Protein AF-A0A814QY89-F1 (afdb_monomer_lite)

Secondary structure (DSSP, 8-state):
-----SSEEEEEEES-TT--TT-TT--------SPPPB-TTS-B-----EEEEEESS-TTTTTTPEEEEEEEEE-TTS-EEEEEEEEE----SS---SSHHHHHHHHHHHHHHHHHHHHHHHHHHHHHHHHHHTT--GGGS----TTS---------HHHHHHHHHHHHHHHHHHHHHT-STTHHHHHHHHHHHH---

Radius of gyration: 21.2 Å; chains: 1; bounding box: 45×42×60 Å

pLDDT: mean 76.14, std 12.0, range [52.06, 94.88]

Sequence (198 aa):
MKLESDLFDVEQVYGSPEWNQEKHDELITINTLFPSRTNDNDCTRGGIVLLKLKPRKSLLDLLNTKMCFSITYEDRLGRTYENKQSIDIHMNNKIHYANSGIQKAIVLVNYVTLLKTWINHEREQKYNKRKFLFNLNEQNIEKLSDWERQSTPLIISNQFREQFKIFRNYFQLGITELNDKDLEQEMKILNKLIDYEN

Structure (mmCIF, N/CA/C/O backbone):
data_AF-A0A814QY89-F1
#
_entry.id   AF-A0A814QY89-F1
#
loop_
_atom_site.group_PDB
_atom_site.id
_atom_site.type_symbol
_atom_site.label_atom_id
_atom_site.label_alt_id
_atom_site.label_comp_id
_atom_site.label_asym_id
_atom_site.label_entity_id
_atom_site.label_seq_id
_atom_site.pdbx_PDB_ins_code
_atom_site.Cartn_x
_atom_site.Cartn_y
_atom_site.Cartn_z
_atom_site.occupancy
_atom_site.B_iso_or_equiv
_atom_site.auth_seq_id
_atom_site.auth_comp_id
_atom_site.auth_asym_id
_atom_site.auth_atom_id
_atom_site.pdbx_PDB_model_num
ATOM 1 N N . MET A 1 1 ? 13.197 -12.306 -10.611 1.00 64.25 1 MET A N 1
ATOM 2 C CA . MET A 1 1 ? 13.498 -10.885 -10.904 1.00 64.25 1 MET A CA 1
ATOM 3 C C . MET A 1 1 ? 14.495 -10.352 -9.897 1.00 64.25 1 MET A C 1
ATOM 5 O O . MET A 1 1 ? 14.327 -10.587 -8.707 1.00 64.25 1 MET A O 1
ATOM 9 N N . LYS A 1 2 ? 15.521 -9.653 -10.387 1.00 64.75 2 LYS A N 1
ATOM 10 C CA . LYS A 1 2 ? 16.604 -9.032 -9.612 1.00 64.75 2 LYS A CA 1
ATOM 11 C C . LYS A 1 2 ? 16.668 -7.543 -9.956 1.00 64.75 2 LYS A C 1
ATOM 13 O O . LYS A 1 2 ? 16.340 -7.202 -11.085 1.00 64.75 2 LYS A O 1
ATOM 18 N N . LEU A 1 3 ? 17.046 -6.691 -9.000 1.00 67.06 3 LEU A N 1
ATOM 19 C CA . LEU A 1 3 ? 17.385 -5.283 -9.235 1.00 67.06 3 LEU A CA 1
ATOM 20 C C . LEU A 1 3 ? 18.874 -5.102 -9.000 1.00 67.06 3 LEU A C 1
ATOM 22 O O . LEU A 1 3 ? 19.381 -5.493 -7.952 1.00 67.06 3 LEU A O 1
ATOM 26 N N . GLU A 1 4 ? 19.543 -4.439 -9.931 1.00 66.69 4 GLU A N 1
ATOM 27 C CA . GLU A 1 4 ? 20.933 -4.034 -9.769 1.00 66.69 4 GLU A CA 1
ATOM 28 C C . GLU A 1 4 ? 21.002 -2.508 -9.738 1.00 66.69 4 GLU A C 1
ATOM 30 O O . GLU A 1 4 ? 20.554 -1.832 -10.662 1.00 66.69 4 GLU A O 1
ATOM 35 N N . SER A 1 5 ? 21.501 -1.964 -8.628 1.00 68.44 5 SER A N 1
ATOM 36 C CA . SER A 1 5 ? 21.732 -0.534 -8.450 1.00 68.44 5 SER A CA 1
ATOM 37 C C . SER A 1 5 ? 22.842 -0.290 -7.438 1.00 68.44 5 SER A C 1
ATOM 39 O O . SER A 1 5 ? 22.863 -0.876 -6.355 1.00 68.44 5 SER A O 1
ATOM 41 N N . ASP A 1 6 ? 23.720 0.654 -7.762 1.00 70.19 6 ASP A N 1
ATOM 42 C CA . ASP A 1 6 ? 24.796 1.086 -6.869 1.00 70.19 6 ASP A CA 1
ATOM 43 C C . ASP A 1 6 ? 24.320 2.104 -5.820 1.00 70.19 6 ASP A C 1
ATOM 45 O O . ASP A 1 6 ? 25.014 2.376 -4.838 1.00 70.19 6 ASP A O 1
ATOM 49 N N . LEU A 1 7 ? 23.134 2.685 -6.016 1.00 73.31 7 LEU A N 1
ATOM 50 C CA . LEU A 1 7 ? 22.698 3.905 -5.331 1.00 73.31 7 LEU A CA 1
ATOM 51 C C . LEU A 1 7 ? 21.549 3.697 -4.347 1.00 73.31 7 LEU A C 1
ATOM 53 O O . LEU A 1 7 ? 21.368 4.517 -3.446 1.00 73.31 7 LEU A O 1
ATOM 57 N N . PHE A 1 8 ? 20.777 2.624 -4.506 1.00 77.00 8 PHE A N 1
ATOM 58 C CA . PHE A 1 8 ? 19.570 2.369 -3.726 1.00 77.00 8 PHE A CA 1
ATOM 59 C C . PHE A 1 8 ? 19.501 0.920 -3.266 1.00 77.00 8 PHE A C 1
ATOM 61 O O . PHE A 1 8 ? 19.851 0.008 -4.009 1.00 77.00 8 PHE A O 1
ATOM 68 N N . ASP A 1 9 ? 18.968 0.739 -2.065 1.00 79.69 9 ASP A N 1
ATOM 69 C CA . ASP A 1 9 ? 18.510 -0.543 -1.551 1.00 79.69 9 ASP A CA 1
ATOM 70 C C . ASP A 1 9 ? 17.001 -0.672 -1.704 1.00 79.69 9 ASP A C 1
ATOM 72 O O . ASP A 1 9 ? 16.261 0.314 -1.628 1.00 79.69 9 ASP A O 1
ATOM 76 N N . VAL A 1 10 ? 16.528 -1.903 -1.877 1.00 79.81 10 VAL A N 1
ATOM 77 C CA . VAL A 1 10 ? 15.096 -2.196 -1.797 1.00 79.81 10 VAL A CA 1
ATOM 78 C C . VAL A 1 10 ? 14.686 -2.209 -0.329 1.00 79.81 10 VAL A C 1
ATOM 80 O O . VAL A 1 10 ? 15.155 -3.031 0.451 1.00 79.81 10 VAL A O 1
ATOM 83 N N . GLU A 1 11 ? 13.810 -1.281 0.043 1.00 83.38 11 GLU A N 1
ATOM 84 C CA . GLU A 1 11 ? 13.246 -1.182 1.389 1.00 83.38 11 GLU A CA 1
ATOM 85 C C . GLU A 1 11 ? 12.047 -2.115 1.552 1.00 83.38 11 GLU A C 1
ATOM 87 O O . GLU A 1 11 ? 11.894 -2.750 2.590 1.00 83.38 11 GLU A O 1
ATOM 92 N N . GLN A 1 12 ? 11.175 -2.174 0.541 1.00 82.25 12 GLN A N 1
ATOM 93 C CA . GLN A 1 12 ? 9.939 -2.946 0.615 1.00 82.25 12 GLN A CA 1
ATOM 94 C C . GLN A 1 12 ? 9.409 -3.297 -0.774 1.00 82.25 12 GLN A C 1
ATOM 96 O O . GLN A 1 12 ? 9.504 -2.496 -1.705 1.00 82.25 12 GLN A O 1
ATOM 101 N N . VAL A 1 13 ? 8.783 -4.468 -0.893 1.00 82.31 13 VAL A N 1
ATOM 102 C CA . VAL A 1 13 ? 8.101 -4.917 -2.113 1.00 82.31 13 VAL A CA 1
ATOM 103 C C . VAL A 1 13 ? 6.614 -5.107 -1.835 1.00 82.31 13 VAL A C 1
ATOM 105 O O . VAL A 1 13 ? 6.222 -5.862 -0.948 1.00 82.31 13 VAL A O 1
ATOM 108 N N . TYR A 1 14 ? 5.765 -4.436 -2.608 1.00 82.06 14 TYR A N 1
ATOM 109 C CA . TYR A 1 14 ? 4.313 -4.580 -2.547 1.00 82.06 14 TYR A CA 1
ATOM 110 C C . TYR A 1 14 ? 3.821 -5.403 -3.733 1.00 82.06 14 TYR A C 1
ATOM 112 O O . TYR A 1 14 ? 4.147 -5.095 -4.876 1.00 82.06 14 TYR A O 1
ATOM 120 N N . GLY A 1 15 ? 3.001 -6.421 -3.464 1.00 73.88 15 GLY A N 1
ATOM 121 C CA . GLY A 1 15 ? 2.493 -7.345 -4.487 1.00 73.88 15 GLY A CA 1
ATOM 122 C C . GLY A 1 15 ? 3.272 -8.661 -4.598 1.00 73.88 15 GLY A C 1
ATOM 123 O O . GLY A 1 15 ? 2.900 -9.505 -5.405 1.00 73.88 15 GLY A O 1
ATOM 124 N N . SER A 1 16 ? 4.299 -8.865 -3.764 1.00 72.94 16 SER A N 1
ATOM 125 C CA . SER A 1 16 ? 5.007 -10.142 -3.611 1.00 72.94 16 SER A CA 1
ATOM 126 C C . SER A 1 16 ? 4.882 -10.627 -2.159 1.00 72.94 16 SER A C 1
ATOM 128 O O . SER A 1 16 ? 5.559 -10.078 -1.291 1.00 72.94 16 SER A O 1
ATOM 130 N N . PRO A 1 17 ? 3.997 -11.595 -1.855 1.00 63.94 17 PRO A N 1
ATOM 131 C CA . PRO A 1 17 ? 3.834 -12.111 -0.493 1.00 63.94 17 PRO A CA 1
ATOM 132 C C . PRO A 1 17 ? 5.061 -12.892 0.002 1.00 63.94 17 PRO A C 1
ATOM 134 O O . PRO A 1 17 ? 5.299 -12.934 1.201 1.00 63.94 17 PRO A O 1
ATOM 137 N N . GLU A 1 18 ? 5.852 -13.450 -0.919 1.00 65.31 18 GLU A N 1
ATOM 138 C CA . GLU A 1 18 ? 7.048 -14.257 -0.633 1.00 65.31 18 GLU A CA 1
ATOM 139 C C . GLU A 1 18 ? 8.322 -13.415 -0.456 1.00 65.31 18 GLU A C 1
ATOM 141 O O . GLU A 1 18 ? 9.415 -13.957 -0.289 1.00 65.31 18 GLU A O 1
ATOM 146 N N . TRP A 1 19 ? 8.222 -12.084 -0.552 1.00 68.12 19 TRP A N 1
ATOM 147 C CA . TRP A 1 19 ? 9.393 -11.231 -0.389 1.00 68.12 19 TRP A CA 1
ATOM 148 C C . TRP A 1 19 ? 9.890 -11.263 1.062 1.00 68.12 19 TRP A C 1
ATOM 150 O O . TRP A 1 19 ? 9.153 -10.940 1.994 1.00 68.12 19 TRP A O 1
ATOM 160 N N . ASN A 1 20 ? 11.167 -11.608 1.227 1.00 63.66 20 ASN A N 1
ATOM 161 C CA . ASN A 1 20 ? 11.901 -11.540 2.484 1.00 63.66 20 ASN A CA 1
ATOM 162 C C . ASN A 1 20 ? 13.070 -10.561 2.311 1.00 63.66 20 ASN A C 1
ATOM 164 O O . ASN A 1 20 ? 13.836 -10.663 1.352 1.00 63.66 20 ASN A O 1
ATOM 168 N N . GLN A 1 21 ? 13.228 -9.653 3.272 1.00 60.22 21 GLN A N 1
ATOM 169 C CA . GLN A 1 21 ? 14.335 -8.705 3.341 1.00 60.22 21 GLN A CA 1
ATOM 170 C C . GLN A 1 21 ? 15.717 -9.388 3.340 1.00 60.22 21 GLN A C 1
ATOM 172 O O . GLN A 1 21 ? 16.664 -8.810 2.828 1.00 60.22 21 GLN A O 1
ATOM 177 N N . GLU A 1 22 ? 15.837 -10.623 3.833 1.00 59.72 22 GLU A N 1
ATOM 178 C CA . GLU A 1 22 ? 17.097 -11.384 3.868 1.00 59.72 22 GLU A CA 1
ATOM 179 C C . GLU A 1 22 ? 17.565 -11.867 2.482 1.00 59.72 22 GLU A C 1
ATOM 181 O O . GLU A 1 22 ? 18.751 -12.129 2.289 1.00 59.72 22 GLU A O 1
ATOM 186 N N . LYS A 1 23 ? 16.662 -11.969 1.496 1.00 58.34 23 LYS A N 1
ATOM 187 C CA . LYS A 1 23 ? 16.979 -12.397 0.123 1.00 58.34 23 LYS A CA 1
ATOM 188 C C . LYS A 1 23 ? 17.086 -11.189 -0.808 1.00 58.34 23 LYS A C 1
ATOM 190 O O . LYS A 1 23 ? 16.260 -10.987 -1.692 1.00 58.34 23 LYS A O 1
ATOM 195 N N . HIS A 1 24 ? 18.125 -10.381 -0.615 1.00 56.62 24 HIS A N 1
ATOM 196 C CA . HIS A 1 24 ? 18.374 -9.184 -1.429 1.00 56.62 24 HIS A CA 1
ATOM 197 C C . HIS A 1 24 ? 18.600 -9.479 -2.928 1.00 56.62 24 HIS A C 1
ATOM 199 O O . HIS A 1 24 ? 18.295 -8.627 -3.763 1.00 56.62 24 HIS A O 1
ATOM 205 N N . ASP A 1 25 ? 19.090 -10.676 -3.274 1.00 53.16 25 ASP A N 1
ATOM 206 C CA . ASP A 1 25 ? 19.446 -11.053 -4.653 1.00 53.16 25 ASP A CA 1
ATOM 207 C C . ASP A 1 25 ? 18.262 -11.555 -5.499 1.00 53.16 25 ASP A C 1
ATOM 209 O O . ASP A 1 25 ? 18.307 -11.507 -6.730 1.00 53.16 25 ASP A O 1
ATOM 213 N N . GLU A 1 26 ? 17.177 -11.987 -4.856 1.00 59.69 26 GLU A N 1
ATOM 214 C CA . GLU A 1 26 ? 15.950 -12.451 -5.504 1.00 59.69 26 GLU A CA 1
ATOM 215 C C . GLU A 1 26 ? 14.794 -11.577 -5.034 1.00 59.69 26 GLU A C 1
ATOM 217 O O . GLU A 1 26 ? 14.096 -11.891 -4.072 1.00 59.69 26 GLU A O 1
ATOM 222 N N . LEU A 1 27 ? 14.580 -10.452 -5.717 1.00 58.47 27 LEU A N 1
ATOM 223 C CA . LEU A 1 27 ? 13.527 -9.529 -5.307 1.00 58.47 27 LEU A CA 1
ATOM 224 C C . LEU A 1 27 ? 12.153 -10.185 -5.350 1.00 58.47 27 LEU A C 1
ATOM 226 O O . LEU A 1 27 ? 11.294 -9.907 -4.514 1.00 58.47 27 LEU A O 1
ATOM 230 N N . ILE A 1 28 ? 11.903 -10.968 -6.397 1.00 62.28 28 ILE A N 1
ATOM 231 C CA . ILE A 1 28 ? 10.555 -11.389 -6.740 1.00 62.28 28 ILE A CA 1
ATOM 232 C C . ILE A 1 28 ? 10.586 -12.728 -7.491 1.00 62.28 28 ILE A C 1
ATOM 234 O O . ILE A 1 28 ? 11.131 -12.811 -8.601 1.00 62.28 28 ILE A O 1
ATOM 238 N N . THR A 1 29 ? 9.884 -13.713 -6.925 1.00 57.31 29 THR A N 1
ATOM 239 C CA . THR A 1 29 ? 9.370 -14.906 -7.614 1.00 57.31 29 THR A CA 1
ATOM 240 C C . THR A 1 29 ? 7.847 -14.807 -7.616 1.00 57.31 29 THR A C 1
ATOM 242 O O . THR A 1 29 ? 7.201 -15.081 -6.608 1.00 57.31 29 THR A O 1
ATOM 245 N N . ILE A 1 30 ? 7.251 -14.357 -8.727 1.00 59.00 30 ILE A N 1
ATOM 246 C CA . ILE A 1 30 ? 5.788 -14.373 -8.882 1.00 59.00 30 ILE A CA 1
ATOM 247 C C . ILE A 1 30 ? 5.419 -15.642 -9.629 1.00 59.00 30 ILE A C 1
ATOM 249 O O . ILE A 1 30 ? 5.659 -15.760 -10.831 1.00 59.00 30 ILE A O 1
ATOM 253 N N . ASN A 1 31 ? 4.753 -16.555 -8.934 1.00 56.19 31 ASN A N 1
ATOM 254 C CA . ASN A 1 31 ? 4.086 -17.678 -9.573 1.00 56.19 31 ASN A CA 1
ATOM 255 C C . ASN A 1 31 ? 2.809 -17.161 -10.252 1.00 56.19 31 ASN A C 1
ATOM 257 O O . ASN A 1 31 ? 1.732 -17.138 -9.654 1.00 56.19 31 ASN A O 1
ATOM 261 N N . THR A 1 32 ? 2.915 -16.691 -11.498 1.00 56.72 32 THR A N 1
ATOM 262 C CA . THR A 1 32 ? 1.742 -16.294 -12.288 1.00 56.72 32 THR A CA 1
ATOM 263 C C . THR A 1 32 ? 1.026 -17.557 -12.771 1.00 56.72 32 THR A C 1
ATOM 265 O O . THR A 1 32 ? 1.400 -18.210 -13.751 1.00 56.72 32 THR A O 1
ATOM 268 N N . LEU A 1 33 ? -0.006 -17.964 -12.029 1.00 52.06 33 LEU A N 1
ATOM 269 C CA . LEU A 1 33 ? -0.724 -19.196 -12.351 1.00 52.06 33 LEU A CA 1
ATOM 270 C C . LEU A 1 33 ? -1.643 -19.026 -13.567 1.00 52.06 33 LEU A C 1
ATOM 272 O O . LEU A 1 33 ? -1.760 -19.971 -14.345 1.00 52.06 33 LEU A O 1
ATOM 276 N N . PHE A 1 34 ? -2.192 -17.828 -13.817 1.00 56.44 34 PHE A N 1
ATOM 277 C CA . PHE A 1 34 ? -3.102 -17.591 -14.944 1.00 56.44 34 PHE A CA 1
ATOM 278 C C . PHE A 1 34 ? -3.010 -16.150 -15.475 1.00 56.44 34 PHE A C 1
ATOM 280 O O . PHE A 1 34 ? -3.132 -15.214 -14.682 1.00 56.44 34 PHE A O 1
ATOM 287 N N . PRO A 1 35 ? -2.817 -15.936 -16.790 1.00 58.25 35 PRO A N 1
ATOM 288 C CA . PRO A 1 35 ? -2.937 -14.610 -17.381 1.00 58.25 35 PRO A CA 1
ATOM 289 C C . PRO A 1 35 ? -4.393 -14.135 -17.306 1.00 58.25 35 PRO A C 1
ATOM 291 O O . PRO A 1 35 ? -5.328 -14.902 -17.553 1.00 58.25 35 PRO A O 1
ATOM 294 N N . SER A 1 36 ? -4.592 -12.862 -16.969 1.00 61.47 36 SER A N 1
ATOM 295 C CA . SER A 1 36 ? -5.912 -12.235 -17.035 1.00 61.47 36 SER A CA 1
ATOM 296 C C . SER A 1 36 ? -6.436 -12.267 -18.469 1.00 61.47 36 SER A C 1
ATOM 298 O O . SER A 1 36 ? -5.681 -12.029 -19.410 1.00 61.47 36 SER A O 1
ATOM 300 N N . ARG A 1 37 ? -7.740 -12.507 -18.644 1.00 59.09 37 ARG A N 1
ATOM 301 C CA . ARG A 1 37 ? -8.378 -12.356 -19.957 1.00 59.09 37 ARG A CA 1
ATOM 302 C C . ARG A 1 37 ? -8.259 -10.904 -20.421 1.00 59.09 37 ARG A C 1
ATOM 304 O O . ARG A 1 37 ? -8.535 -9.981 -19.650 1.00 59.09 37 ARG A O 1
ATOM 311 N N . THR A 1 38 ? -7.872 -10.724 -21.675 1.00 67.50 38 THR A N 1
ATOM 312 C CA . THR A 1 38 ? -8.012 -9.458 -22.392 1.00 67.50 38 THR A CA 1
ATOM 313 C C . THR A 1 38 ? -9.504 -9.178 -22.575 1.00 67.50 38 THR A C 1
ATOM 315 O O . THR A 1 38 ? -10.270 -10.096 -22.873 1.00 67.50 38 THR A O 1
ATOM 318 N N . ASN A 1 39 ? -9.941 -7.956 -22.281 1.00 71.00 39 ASN A N 1
ATOM 319 C CA . ASN A 1 39 ? -11.335 -7.555 -22.475 1.00 71.00 39 ASN A CA 1
ATOM 320 C C . ASN A 1 39 ? -11.605 -7.167 -23.941 1.00 71.00 39 ASN A C 1
ATOM 322 O O . ASN A 1 39 ? -10.680 -7.091 -24.745 1.00 71.00 39 ASN A O 1
ATOM 326 N N . ASP A 1 40 ? -12.866 -6.872 -24.265 1.00 66.06 40 ASP A N 1
ATOM 327 C CA . ASP A 1 40 ? -13.323 -6.538 -25.627 1.00 66.06 40 ASP A CA 1
ATOM 328 C C . ASP A 1 40 ? -12.654 -5.283 -26.234 1.00 66.06 40 ASP A C 1
ATOM 330 O O . ASP A 1 40 ? -12.768 -5.041 -27.432 1.00 66.06 40 ASP A O 1
ATOM 334 N N . ASN A 1 41 ? -11.922 -4.505 -25.426 1.00 70.88 41 ASN A N 1
ATOM 335 C CA . ASN A 1 41 ? -11.170 -3.315 -25.841 1.00 70.88 41 ASN A CA 1
ATOM 336 C C . ASN A 1 41 ? -9.653 -3.579 -25.951 1.00 70.88 41 ASN A C 1
ATOM 338 O O . ASN A 1 41 ? -8.862 -2.648 -25.800 1.00 70.88 41 ASN A O 1
ATOM 342 N N . ASP A 1 42 ? -9.226 -4.835 -26.108 1.00 68.38 42 ASP A N 1
ATOM 343 C CA . ASP A 1 42 ? -7.812 -5.249 -26.138 1.00 68.38 42 ASP A CA 1
ATOM 344 C C . ASP A 1 42 ? -6.992 -4.854 -24.888 1.00 68.38 42 ASP A C 1
ATOM 346 O O . ASP A 1 42 ? -5.760 -4.885 -24.867 1.00 68.38 42 ASP A O 1
ATOM 350 N N . CYS A 1 43 ? -7.662 -4.532 -23.780 1.00 56.94 43 CYS A N 1
ATOM 351 C CA . CYS A 1 43 ? -7.011 -4.194 -22.522 1.00 56.94 43 CYS A CA 1
ATOM 352 C C . CYS A 1 43 ? -6.922 -5.436 -21.628 1.00 56.94 43 CYS A C 1
ATOM 354 O O . CYS A 1 43 ? -7.920 -6.054 -21.249 1.00 56.94 43 CYS A O 1
ATOM 356 N N . THR A 1 44 ? -5.705 -5.792 -21.229 1.00 64.31 44 THR A N 1
ATOM 357 C CA . THR A 1 44 ? -5.467 -6.880 -20.274 1.00 64.31 44 THR A CA 1
ATOM 358 C C . THR A 1 44 ? -5.318 -6.296 -18.875 1.00 64.31 44 THR A C 1
ATOM 360 O O . THR A 1 44 ? -4.518 -5.384 -18.665 1.00 64.31 44 THR A O 1
ATOM 363 N N . ARG A 1 45 ? -6.067 -6.818 -17.891 1.00 62.97 45 ARG A N 1
ATOM 364 C CA . ARG A 1 45 ? -5.865 -6.436 -16.482 1.00 62.97 45 ARG A CA 1
ATOM 365 C C . ARG A 1 45 ? -4.520 -6.983 -16.006 1.00 62.97 45 ARG A C 1
ATOM 367 O O . ARG A 1 45 ? -4.413 -8.160 -15.661 1.00 62.97 45 ARG A O 1
ATOM 374 N N . GLY A 1 46 ? -3.497 -6.140 -16.038 1.00 65.88 46 GLY A N 1
ATOM 375 C CA . GLY A 1 46 ? -2.172 -6.461 -15.519 1.00 65.88 46 GLY A CA 1
ATOM 376 C C . GLY A 1 46 ? -2.120 -6.410 -13.992 1.00 65.88 46 GLY A C 1
ATOM 377 O O . GLY A 1 46 ? -2.909 -5.716 -13.350 1.00 65.88 46 GLY A O 1
ATOM 378 N N . GLY A 1 47 ? -1.174 -7.146 -13.412 1.00 71.12 47 GLY A N 1
ATOM 379 C CA . GLY A 1 47 ? -0.736 -6.933 -12.034 1.00 71.12 47 GLY A CA 1
ATOM 380 C C . GLY A 1 47 ? 0.343 -5.852 -11.980 1.00 71.12 47 GLY A C 1
ATOM 381 O O . GLY A 1 47 ? 1.075 -5.657 -12.949 1.00 71.12 47 GLY A O 1
ATOM 382 N N . ILE A 1 48 ? 0.450 -5.159 -10.849 1.00 77.50 48 ILE A N 1
ATOM 383 C CA . ILE A 1 48 ? 1.525 -4.198 -10.585 1.00 77.50 48 ILE A CA 1
ATOM 384 C C . ILE A 1 48 ? 2.279 -4.675 -9.348 1.00 77.50 48 ILE A C 1
ATOM 386 O O . ILE A 1 48 ? 1.662 -5.055 -8.352 1.00 77.50 48 ILE A O 1
ATOM 390 N N . VAL A 1 49 ? 3.608 -4.620 -9.411 1.00 78.81 49 VAL A N 1
ATOM 391 C CA . VAL A 1 49 ? 4.482 -4.783 -8.249 1.00 78.81 49 VAL A CA 1
ATOM 392 C C . VAL A 1 49 ? 5.202 -3.468 -8.012 1.00 78.81 49 VAL A C 1
ATOM 394 O O . VAL A 1 49 ? 5.799 -2.910 -8.932 1.00 78.81 49 VAL A O 1
ATOM 397 N N . LEU A 1 50 ? 5.106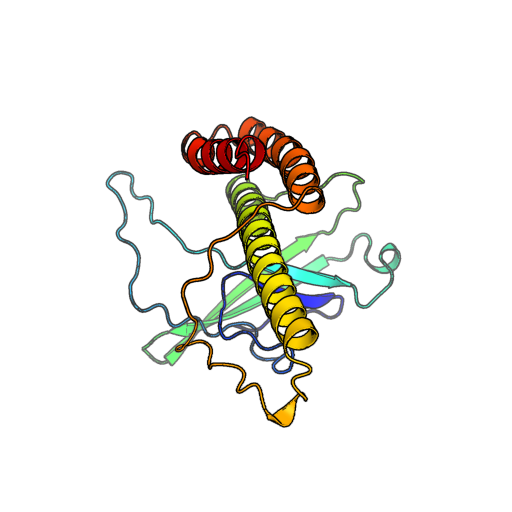 -2.952 -6.789 1.00 82.94 50 LEU A N 1
ATOM 398 C CA . LEU A 1 50 ? 5.715 -1.681 -6.404 1.00 82.94 50 LEU A CA 1
ATOM 399 C C . LEU A 1 50 ? 6.925 -1.944 -5.513 1.00 82.94 50 LEU A C 1
ATOM 401 O O . LEU A 1 50 ? 6.823 -2.627 -4.496 1.00 82.94 50 LEU A O 1
ATOM 405 N N . LEU A 1 51 ? 8.061 -1.368 -5.894 1.00 82.38 51 LEU A N 1
ATOM 406 C CA . LEU A 1 51 ? 9.301 -1.402 -5.126 1.00 82.38 51 LEU A CA 1
ATOM 407 C C . LEU A 1 51 ? 9.482 -0.056 -4.426 1.00 82.38 51 LEU A C 1
ATOM 409 O O . LEU A 1 51 ? 9.539 0.984 -5.082 1.00 82.38 51 LEU A O 1
ATOM 413 N N . LYS A 1 52 ? 9.589 -0.070 -3.098 1.00 85.25 52 LYS A N 1
ATOM 414 C CA . LYS A 1 52 ? 10.022 1.085 -2.313 1.00 85.25 52 LYS A CA 1
ATOM 415 C C . LYS A 1 52 ? 11.536 1.025 -2.173 1.00 85.25 52 LYS A C 1
ATOM 417 O O . LYS A 1 52 ? 12.070 0.016 -1.717 1.00 85.25 52 LYS A O 1
ATOM 422 N N . LEU A 1 53 ? 12.214 2.092 -2.577 1.00 83.69 53 LEU A N 1
ATOM 423 C CA . LEU A 1 53 ? 13.670 2.175 -2.587 1.00 83.69 53 LEU A CA 1
ATOM 424 C C . LEU A 1 53 ? 14.154 3.161 -1.526 1.00 83.69 53 LEU A C 1
ATOM 426 O O . LEU A 1 53 ? 13.566 4.230 -1.356 1.00 83.69 53 LEU A O 1
ATOM 430 N N . LYS A 1 54 ? 15.258 2.826 -0.860 1.00 84.44 54 LYS A N 1
ATOM 431 C CA . LYS A 1 54 ? 15.951 3.688 0.096 1.00 84.44 54 LYS A CA 1
ATOM 432 C C . LYS A 1 54 ? 17.332 4.056 -0.453 1.00 84.44 54 LYS A C 1
ATOM 434 O O . LYS A 1 54 ? 18.061 3.162 -0.877 1.00 84.44 54 LYS A O 1
ATOM 439 N N . PRO A 1 55 ? 17.715 5.343 -0.469 1.00 79.56 55 PRO A N 1
ATOM 440 C CA . PRO A 1 55 ? 19.031 5.742 -0.953 1.00 79.56 55 PRO A CA 1
ATOM 441 C C . PRO A 1 55 ? 20.142 5.227 -0.025 1.00 79.56 55 PRO A C 1
ATOM 443 O O . PRO A 1 55 ? 20.026 5.315 1.198 1.00 79.56 55 PRO A O 1
ATOM 446 N N . ARG A 1 56 ? 21.228 4.714 -0.619 1.00 77.19 56 ARG A N 1
ATOM 447 C CA . ARG A 1 56 ? 22.465 4.311 0.080 1.00 77.19 56 ARG A CA 1
ATOM 448 C C . ARG A 1 56 ? 23.368 5.498 0.405 1.00 77.19 56 ARG A C 1
ATOM 450 O O . ARG A 1 56 ? 24.118 5.461 1.375 1.00 77.19 56 ARG A O 1
ATOM 457 N N . LYS A 1 57 ? 23.317 6.537 -0.430 1.00 72.94 57 LYS A N 1
ATOM 458 C CA . LYS A 1 57 ? 24.114 7.768 -0.317 1.00 72.94 57 LYS A CA 1
ATOM 459 C C . LYS A 1 57 ? 23.224 8.968 -0.004 1.00 72.94 57 LYS A C 1
ATOM 461 O O . LYS A 1 57 ? 21.998 8.868 -0.048 1.00 72.94 57 LYS A O 1
ATOM 466 N N . SER A 1 58 ? 23.840 10.105 0.317 1.00 70.81 58 SER A N 1
ATOM 467 C CA . SER A 1 58 ? 23.100 11.347 0.529 1.00 70.81 58 SER A CA 1
ATOM 468 C C . SER A 1 58 ? 22.349 11.746 -0.742 1.00 70.81 58 SER A C 1
ATOM 470 O O . SER A 1 58 ? 22.853 11.603 -1.853 1.00 70.81 58 SER A O 1
ATOM 472 N N . LEU A 1 59 ? 21.146 12.291 -0.576 1.00 65.50 59 LEU A N 1
ATOM 473 C CA . LEU A 1 59 ? 20.278 12.746 -1.664 1.00 65.50 59 LEU A CA 1
ATOM 474 C C . LEU A 1 59 ? 20.932 13.797 -2.582 1.00 65.50 59 LEU A C 1
ATOM 476 O O . LEU A 1 59 ? 20.576 13.890 -3.753 1.00 65.50 59 LEU A O 1
ATOM 480 N N . LEU A 1 60 ? 21.901 14.558 -2.064 1.00 64.69 60 LEU A N 1
ATOM 481 C CA . LEU A 1 60 ? 22.692 15.527 -2.831 1.00 64.69 60 LEU A CA 1
ATOM 482 C C . LEU A 1 60 ? 23.656 14.850 -3.818 1.00 64.69 60 LEU A C 1
ATOM 484 O O . LEU A 1 60 ? 23.845 15.361 -4.918 1.00 64.69 60 LEU A O 1
ATOM 488 N N . ASP A 1 61 ? 24.194 13.678 -3.469 1.00 65.75 61 ASP A N 1
ATOM 489 C CA . ASP A 1 61 ? 25.126 12.915 -4.315 1.00 65.75 61 ASP A CA 1
ATOM 490 C C . ASP A 1 61 ? 24.407 12.172 -5.454 1.00 65.75 61 ASP A C 1
ATOM 492 O O . ASP A 1 61 ? 25.044 11.643 -6.360 1.00 65.75 61 ASP A O 1
ATOM 496 N N . LEU A 1 62 ? 23.074 12.103 -5.390 1.00 65.44 62 LEU A N 1
ATOM 497 C CA . LEU A 1 62 ? 22.212 11.405 -6.347 1.00 65.44 62 LEU A CA 1
ATOM 498 C C . LEU A 1 62 ? 21.665 12.334 -7.442 1.00 65.44 62 LEU A C 1
ATOM 500 O O . LEU A 1 62 ? 21.091 11.860 -8.425 1.00 65.44 62 LEU A O 1
ATOM 504 N N . LEU A 1 63 ? 21.858 13.649 -7.301 1.00 60.72 63 LEU A N 1
ATOM 505 C CA . LEU A 1 63 ? 21.400 14.656 -8.257 1.00 60.72 63 LEU A CA 1
ATOM 506 C C . LEU A 1 63 ? 22.024 14.429 -9.641 1.00 60.72 63 LEU A C 1
ATOM 508 O O . LEU A 1 63 ? 23.241 14.345 -9.777 1.00 60.72 63 LEU A O 1
ATOM 512 N N . ASN A 1 64 ? 21.178 14.370 -10.676 1.00 59.38 64 ASN A N 1
ATOM 513 C CA . ASN A 1 64 ? 21.560 14.142 -12.080 1.00 59.38 64 ASN A CA 1
ATOM 514 C C . ASN A 1 64 ? 22.203 12.778 -12.366 1.00 59.38 64 ASN A C 1
ATOM 516 O O . ASN A 1 64 ? 22.852 12.604 -13.401 1.00 59.38 64 ASN A O 1
ATOM 520 N N . THR A 1 65 ? 22.024 11.802 -11.476 1.00 64.25 65 THR A N 1
ATOM 521 C CA . THR A 1 65 ? 22.536 10.457 -11.727 1.00 64.25 65 THR A CA 1
ATOM 522 C C . THR A 1 65 ? 21.539 9.665 -12.563 1.00 64.25 65 THR A C 1
ATOM 524 O O . THR A 1 65 ? 20.364 9.552 -12.210 1.00 64.25 65 THR A O 1
ATOM 527 N N . LYS A 1 66 ? 22.024 9.095 -13.670 1.00 65.88 66 LYS A N 1
ATOM 528 C CA . LYS A 1 66 ? 21.282 8.116 -14.466 1.00 65.88 66 LYS A CA 1
ATOM 529 C C . LYS A 1 66 ? 21.260 6.793 -13.725 1.00 65.88 66 LYS A C 1
ATOM 531 O O . LYS A 1 66 ? 22.314 6.217 -13.465 1.00 65.88 66 LYS A O 1
ATOM 536 N N . MET A 1 67 ? 20.069 6.306 -13.408 1.00 67.25 67 MET A N 1
ATOM 537 C CA . MET A 1 67 ? 19.893 4.987 -12.812 1.00 67.25 67 MET A CA 1
ATOM 538 C C . MET A 1 67 ? 19.429 4.012 -13.886 1.00 67.25 67 MET A C 1
ATOM 540 O O . MET A 1 67 ? 18.496 4.316 -14.621 1.00 67.25 67 MET A O 1
ATOM 544 N N . CYS A 1 68 ? 20.055 2.842 -13.969 1.00 66.75 68 CYS A N 1
ATOM 545 C CA . CYS A 1 68 ? 19.599 1.753 -14.826 1.00 66.75 68 CYS A CA 1
ATOM 546 C C . CYS A 1 68 ? 18.976 0.664 -13.960 1.00 66.75 68 CYS A C 1
ATOM 548 O O . CYS A 1 68 ? 19.594 0.192 -13.016 1.00 66.75 68 CYS A O 1
ATOM 550 N N .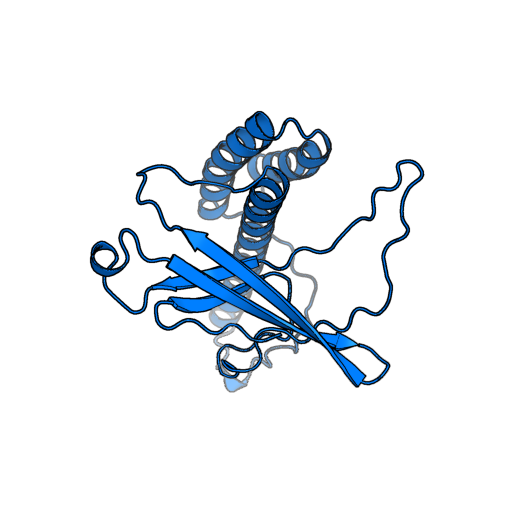 PHE A 1 69 ? 17.765 0.261 -14.309 1.00 70.69 69 PHE A N 1
ATOM 551 C CA . PHE A 1 69 ? 17.056 -0.862 -13.725 1.00 70.69 69 PHE A CA 1
ATOM 552 C C . PHE A 1 69 ? 17.089 -2.002 -14.730 1.00 70.69 69 PHE A C 1
ATOM 554 O O . PHE A 1 69 ? 16.571 -1.840 -15.831 1.00 70.69 69 PHE A O 1
ATOM 561 N N . SER A 1 70 ? 17.678 -3.137 -14.374 1.00 69.31 70 SER A N 1
ATOM 562 C CA . SER A 1 70 ? 17.498 -4.394 -15.101 1.00 69.31 70 SER A CA 1
ATOM 563 C C . SER A 1 70 ? 16.464 -5.247 -14.375 1.00 69.31 70 SER A C 1
ATOM 565 O O . SER A 1 70 ? 16.440 -5.302 -13.150 1.00 69.31 70 SER A O 1
ATOM 567 N N . ILE A 1 71 ? 15.581 -5.885 -15.136 1.00 72.50 71 ILE A N 1
ATOM 568 C CA . ILE A 1 71 ? 14.624 -6.878 -14.658 1.00 72.50 71 ILE A CA 1
ATOM 569 C C . ILE A 1 71 ? 14.822 -8.124 -15.499 1.00 72.50 71 ILE A C 1
ATOM 571 O O . ILE A 1 71 ? 14.646 -8.084 -16.714 1.00 72.50 71 ILE A O 1
ATOM 575 N N . THR A 1 72 ? 15.134 -9.234 -14.842 1.00 70.94 72 THR A N 1
ATOM 576 C CA . THR A 1 72 ? 15.244 -10.548 -15.477 1.00 70.94 72 THR A CA 1
ATOM 577 C C . THR A 1 72 ? 14.133 -11.481 -15.005 1.00 70.94 72 THR A C 1
ATOM 579 O O . THR A 1 72 ? 13.799 -11.525 -13.815 1.00 70.94 72 THR A O 1
ATOM 582 N N . TYR A 1 73 ? 13.533 -12.232 -15.926 1.00 72.31 73 TYR A N 1
ATOM 583 C CA . TYR A 1 73 ? 12.580 -13.292 -15.598 1.00 72.31 73 TYR A CA 1
ATOM 584 C C . TYR A 1 73 ? 12.784 -14.508 -16.497 1.00 72.31 73 TYR A C 1
ATOM 586 O O . TYR A 1 73 ? 13.267 -14.383 -17.619 1.00 72.31 73 TYR A O 1
ATOM 594 N N . GLU A 1 74 ? 12.426 -15.678 -15.983 1.00 72.81 74 GLU A N 1
ATOM 595 C CA . GLU A 1 74 ? 12.486 -16.950 -16.698 1.00 72.81 74 GLU A CA 1
ATOM 596 C C . GLU A 1 74 ? 11.060 -17.433 -16.971 1.00 72.81 74 GLU A C 1
ATOM 598 O O . GLU A 1 74 ? 10.185 -17.325 -16.105 1.00 72.81 74 GLU A O 1
ATOM 603 N N . ASP A 1 75 ? 10.798 -17.904 -18.188 1.00 74.31 75 ASP A N 1
ATOM 604 C CA . ASP A 1 75 ? 9.510 -18.496 -18.541 1.00 74.31 75 ASP A CA 1
ATOM 605 C C . ASP A 1 75 ? 9.433 -19.990 -18.170 1.00 74.31 75 ASP A C 1
ATOM 607 O O . ASP A 1 75 ? 10.396 -20.615 -17.732 1.00 74.31 75 ASP A O 1
ATOM 611 N N . ARG A 1 76 ? 8.261 -20.604 -18.377 1.00 76.31 76 ARG A N 1
ATOM 612 C CA . ARG A 1 76 ? 8.047 -22.038 -18.093 1.00 76.31 76 ARG A CA 1
ATOM 613 C C . ARG A 1 76 ? 8.883 -22.972 -18.982 1.00 76.31 76 ARG A C 1
ATOM 615 O O . ARG A 1 76 ? 8.910 -24.171 -18.726 1.00 76.31 76 ARG A O 1
ATOM 622 N N . LEU A 1 77 ? 9.498 -22.451 -20.044 1.00 83.00 77 LEU A N 1
ATOM 623 C CA . LEU A 1 77 ? 10.346 -23.182 -20.985 1.00 83.00 77 LEU A CA 1
ATOM 624 C C . LEU A 1 77 ? 11.842 -22.971 -20.694 1.00 83.00 77 LEU A C 1
ATOM 626 O O . LEU A 1 77 ? 12.673 -23.423 -21.481 1.00 83.00 77 LEU A O 1
ATOM 630 N N . GLY A 1 78 ? 12.183 -22.291 -19.595 1.00 80.44 78 GLY A N 1
ATOM 631 C CA . GLY A 1 78 ? 13.557 -22.002 -19.195 1.00 80.44 78 GLY A CA 1
ATOM 632 C C . GLY A 1 78 ? 14.218 -20.865 -19.974 1.00 80.44 78 GLY A C 1
ATOM 633 O O . GLY A 1 78 ? 15.439 -20.712 -19.942 1.00 80.44 78 GLY A O 1
ATOM 634 N N . ARG A 1 79 ? 13.447 -20.075 -20.731 1.00 83.00 79 ARG A N 1
ATOM 635 C CA . ARG A 1 79 ? 13.978 -18.934 -21.482 1.00 83.00 79 ARG A CA 1
ATOM 636 C C . ARG A 1 79 ? 14.054 -17.727 -20.573 1.00 83.00 79 ARG A C 1
ATOM 638 O O . ARG A 1 79 ? 13.060 -17.332 -19.966 1.00 83.00 79 ARG A O 1
ATOM 645 N N . THR A 1 80 ? 15.228 -17.117 -20.529 1.00 81.81 80 THR A N 1
ATOM 646 C CA . THR A 1 80 ? 15.459 -15.893 -19.775 1.00 81.81 80 THR A CA 1
ATOM 647 C C . THR A 1 80 ? 15.185 -14.671 -20.643 1.00 81.81 80 THR A C 1
ATOM 649 O O . THR A 1 80 ? 15.586 -14.585 -21.803 1.00 81.81 80 THR A O 1
ATOM 652 N N . TYR A 1 81 ? 14.483 -13.710 -20.063 1.00 79.94 81 TYR A N 1
ATOM 653 C CA . TYR A 1 81 ? 14.162 -12.429 -20.666 1.00 79.94 81 TYR A CA 1
ATOM 654 C C . TYR A 1 81 ? 14.701 -11.323 -19.774 1.00 79.94 81 TYR A C 1
ATOM 656 O O . TYR A 1 81 ? 14.615 -11.411 -18.548 1.00 79.94 81 TYR A O 1
ATOM 664 N N . GLU A 1 82 ? 15.236 -10.272 -20.389 1.00 81.12 82 GLU A N 1
ATOM 665 C CA . GLU A 1 82 ? 15.750 -9.100 -19.690 1.00 81.12 82 GLU A CA 1
ATOM 666 C C . GLU A 1 82 ? 15.079 -7.833 -20.224 1.00 81.12 82 GLU A C 1
ATOM 668 O O . GLU A 1 82 ? 14.928 -7.652 -21.432 1.00 81.12 82 GLU A O 1
ATOM 673 N N . ASN A 1 83 ? 14.691 -6.941 -19.316 1.00 80.06 83 ASN A N 1
ATOM 674 C CA . ASN A 1 83 ? 14.237 -5.598 -19.638 1.00 80.06 83 ASN A CA 1
ATOM 675 C C . ASN A 1 83 ? 15.087 -4.586 -18.865 1.00 80.06 83 ASN A C 1
ATOM 677 O O . ASN A 1 83 ? 15.225 -4.706 -17.648 1.00 80.06 83 ASN A O 1
ATOM 681 N N . LYS A 1 84 ? 15.665 -3.609 -19.574 1.00 79.00 84 LYS A N 1
ATOM 682 C CA . LYS A 1 84 ? 16.454 -2.526 -18.981 1.00 79.00 84 LYS A CA 1
ATOM 683 C C . LYS A 1 84 ? 15.755 -1.193 -19.179 1.00 79.00 84 LYS A C 1
ATOM 685 O O . LYS A 1 84 ? 15.435 -0.827 -20.306 1.00 79.00 84 LYS A O 1
ATOM 690 N N . GLN A 1 85 ? 15.599 -0.440 -18.098 1.00 79.38 85 GLN A N 1
ATOM 691 C CA . GLN A 1 85 ? 15.037 0.903 -18.129 1.00 79.38 85 GLN A CA 1
ATOM 692 C C . GLN A 1 85 ? 15.946 1.881 -17.394 1.00 79.38 85 GLN A C 1
ATOM 694 O O . GLN A 1 85 ? 16.326 1.648 -16.249 1.00 79.38 85 GLN A O 1
ATOM 699 N N . SER A 1 86 ? 16.273 2.996 -18.044 1.00 74.44 86 SER A N 1
ATOM 700 C CA . SER A 1 86 ? 16.995 4.095 -17.406 1.00 74.44 86 SER A CA 1
ATOM 701 C C . SER A 1 86 ? 16.019 5.150 -16.890 1.00 74.44 86 SER A C 1
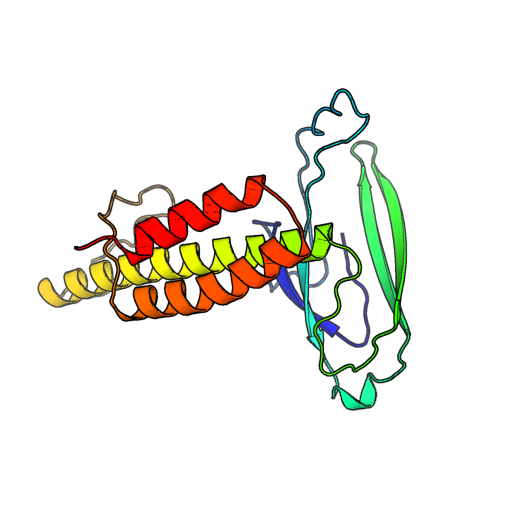ATOM 703 O O . SER A 1 86 ? 15.067 5.500 -17.588 1.00 74.44 86 SER A O 1
ATOM 705 N N . ILE A 1 87 ? 16.247 5.650 -15.676 1.00 74.06 87 ILE A N 1
ATOM 706 C CA . ILE A 1 87 ? 15.432 6.682 -15.031 1.00 74.06 87 ILE A CA 1
ATOM 707 C C . ILE A 1 87 ? 16.352 7.801 -14.543 1.00 74.06 87 ILE A C 1
ATOM 709 O O . ILE A 1 87 ? 17.359 7.543 -13.879 1.00 74.06 87 ILE A O 1
ATOM 713 N N . ASP A 1 88 ? 15.979 9.037 -14.863 1.00 72.50 88 ASP A N 1
ATOM 714 C CA . ASP A 1 88 ? 16.629 10.247 -14.368 1.00 72.50 88 ASP A CA 1
ATOM 715 C C . ASP A 1 88 ? 15.913 10.735 -13.100 1.00 72.50 88 ASP A C 1
ATOM 717 O O . ASP A 1 88 ? 14.695 10.943 -13.092 1.00 72.50 88 ASP A O 1
ATOM 721 N N . ILE A 1 89 ? 16.662 10.905 -12.007 1.00 68.75 89 ILE A N 1
ATOM 722 C CA . ILE A 1 89 ? 16.116 11.405 -10.740 1.00 68.75 89 ILE A CA 1
ATOM 723 C C . ILE A 1 89 ? 16.263 12.925 -10.708 1.00 68.75 89 ILE A C 1
ATOM 725 O O . ILE A 1 89 ? 17.353 13.466 -10.514 1.00 68.75 89 ILE A O 1
ATOM 729 N N . HIS A 1 90 ? 15.140 13.619 -10.870 1.00 68.31 90 HIS A N 1
ATOM 730 C CA . HIS A 1 90 ? 15.063 15.063 -10.692 1.00 68.31 90 HIS A CA 1
ATOM 731 C C . HIS A 1 90 ? 14.543 15.383 -9.291 1.00 68.31 90 HIS A C 1
ATOM 733 O O . HIS A 1 90 ? 13.453 14.957 -8.917 1.00 68.31 90 HIS A O 1
ATOM 739 N N . MET A 1 91 ? 15.302 16.166 -8.523 1.00 61.03 91 MET A N 1
ATOM 740 C CA . MET A 1 91 ? 14.808 16.714 -7.261 1.00 61.03 91 MET A CA 1
ATOM 741 C C . MET A 1 91 ? 13.868 17.874 -7.557 1.00 61.03 91 MET A C 1
ATOM 743 O O . MET A 1 91 ? 14.290 19.018 -7.720 1.00 61.03 91 MET A O 1
ATOM 747 N N . ASN A 1 92 ? 12.579 17.578 -7.633 1.00 63.16 92 ASN A N 1
ATOM 748 C CA . ASN A 1 92 ? 11.539 18.571 -7.446 1.00 63.16 92 ASN A CA 1
ATOM 749 C C . ASN A 1 92 ? 10.912 18.362 -6.060 1.00 63.16 92 ASN A C 1
ATOM 751 O O . ASN A 1 92 ? 10.741 17.243 -5.588 1.00 63.16 92 ASN A O 1
ATOM 755 N N . ASN A 1 93 ? 10.514 19.443 -5.391 1.00 61.19 93 ASN A N 1
ATOM 756 C CA . ASN A 1 93 ? 9.792 19.357 -4.111 1.00 61.19 93 ASN A CA 1
ATOM 757 C C . ASN A 1 93 ? 8.349 18.822 -4.279 1.00 61.19 93 ASN A C 1
ATOM 759 O O . ASN A 1 93 ? 7.495 19.052 -3.425 1.00 61.19 93 ASN A O 1
ATOM 763 N N . LYS A 1 94 ? 8.042 18.168 -5.404 1.00 70.94 94 LYS A N 1
ATOM 764 C CA . LYS A 1 94 ? 6.722 17.649 -5.754 1.00 70.94 94 LYS A CA 1
ATOM 765 C C . LYS A 1 94 ? 6.851 16.170 -6.066 1.00 70.94 94 LYS A C 1
ATOM 767 O O . LYS A 1 94 ? 7.757 15.765 -6.772 1.00 70.94 94 LYS A O 1
ATOM 772 N N . ILE A 1 95 ? 5.916 15.365 -5.586 1.00 77.62 95 ILE A N 1
ATOM 773 C CA . ILE A 1 95 ? 5.886 13.947 -5.941 1.00 77.62 95 ILE A CA 1
ATOM 774 C C . ILE A 1 95 ? 5.604 13.837 -7.447 1.00 77.62 95 ILE A C 1
ATOM 776 O O . ILE A 1 95 ? 4.650 14.437 -7.940 1.00 77.62 95 ILE A O 1
ATOM 780 N N . HIS A 1 96 ? 6.444 13.100 -8.173 1.00 81.50 96 HIS A N 1
ATOM 781 C CA . HIS A 1 96 ? 6.288 12.857 -9.605 1.00 81.50 96 HIS A CA 1
ATOM 782 C C . HIS A 1 96 ? 5.846 11.414 -9.860 1.00 81.50 96 HIS A C 1
ATOM 784 O O . HIS A 1 96 ? 6.444 10.473 -9.337 1.00 81.50 96 HIS A O 1
ATOM 790 N N . TYR A 1 97 ? 4.836 11.241 -10.712 1.00 84.31 97 TYR A N 1
ATOM 791 C CA . TYR A 1 97 ? 4.361 9.938 -11.169 1.00 84.31 97 TYR A CA 1
ATOM 792 C C . TYR A 1 97 ? 4.573 9.830 -12.676 1.00 84.31 97 TYR A C 1
ATOM 794 O O . TYR A 1 97 ? 4.181 10.728 -13.414 1.00 84.31 97 TYR A O 1
ATOM 802 N N . ALA A 1 98 ? 5.168 8.731 -13.151 1.00 80.94 98 ALA A N 1
ATOM 803 C CA . ALA A 1 98 ? 5.427 8.579 -14.587 1.00 80.94 98 ALA A CA 1
ATOM 804 C C . ALA A 1 98 ? 4.134 8.419 -15.412 1.00 80.94 98 ALA A C 1
ATOM 806 O O . ALA A 1 98 ? 4.106 8.781 -16.583 1.00 80.94 98 ALA A O 1
ATOM 807 N N . ASN A 1 99 ? 3.066 7.879 -14.814 1.00 84.75 99 ASN A N 1
ATOM 808 C CA . ASN A 1 99 ? 1.722 7.845 -15.392 1.00 84.75 99 ASN A CA 1
ATOM 809 C C . ASN A 1 99 ? 0.644 7.694 -14.298 1.00 84.75 99 ASN A C 1
ATOM 811 O O . ASN A 1 99 ? 0.948 7.390 -13.139 1.00 84.75 99 ASN A O 1
ATOM 815 N N . SER A 1 100 ? -0.622 7.861 -14.691 1.00 85.25 100 SER A N 1
ATOM 816 C CA . SER A 1 100 ? -1.794 7.734 -13.814 1.00 85.25 100 SER A CA 1
ATOM 817 C C . SER A 1 100 ? -1.976 6.324 -13.237 1.00 85.25 100 SER A C 1
ATOM 819 O O . SER A 1 100 ? -2.402 6.177 -12.095 1.00 85.25 100 SER A O 1
ATOM 821 N N . GLY A 1 101 ? -1.601 5.274 -13.972 1.00 83.94 101 GLY A N 1
ATOM 822 C CA . GLY A 1 101 ? -1.656 3.892 -13.485 1.00 83.94 101 GLY A CA 1
ATOM 823 C C . GLY A 1 101 ? -0.753 3.655 -12.270 1.00 83.94 101 GLY A C 1
ATOM 824 O O . GLY A 1 101 ? -1.171 3.022 -11.300 1.00 83.94 101 GLY A O 1
ATOM 825 N N . ILE A 1 102 ? 0.457 4.221 -12.279 1.00 85.56 102 ILE A N 1
ATOM 826 C CA . ILE A 1 102 ? 1.398 4.161 -11.151 1.00 85.56 102 ILE A CA 1
ATOM 827 C C . ILE A 1 102 ? 0.855 4.953 -9.962 1.00 85.56 102 ILE A C 1
ATOM 829 O O . ILE A 1 102 ? 0.871 4.456 -8.837 1.00 85.56 102 ILE A O 1
ATOM 833 N N . GLN A 1 103 ? 0.334 6.159 -10.200 1.00 87.88 103 GLN A N 1
ATOM 834 C CA . GLN A 1 103 ? -0.282 6.965 -9.148 1.00 87.88 103 GLN A CA 1
ATOM 835 C C . GLN A 1 103 ? -1.458 6.227 -8.491 1.00 87.88 103 GLN A C 1
ATOM 837 O O . GLN A 1 103 ? -1.509 6.124 -7.265 1.00 87.88 103 GLN A O 1
ATOM 842 N N . LYS A 1 104 ? -2.354 5.637 -9.295 1.00 88.44 104 LYS A N 1
ATOM 843 C CA . LYS A 1 104 ? -3.462 4.798 -8.816 1.00 88.44 104 LYS A CA 1
ATOM 844 C C . LYS A 1 104 ? -2.954 3.639 -7.960 1.00 88.44 104 LYS A C 1
ATOM 846 O O . LYS A 1 104 ? -3.470 3.413 -6.866 1.00 88.44 104 LYS A O 1
ATOM 851 N N . ALA A 1 105 ? -1.929 2.927 -8.424 1.00 87.62 105 ALA A N 1
ATOM 852 C CA . ALA A 1 105 ? -1.350 1.805 -7.691 1.00 87.62 105 ALA A CA 1
ATOM 853 C C . ALA A 1 105 ? -0.786 2.231 -6.326 1.00 87.62 105 ALA A C 1
ATOM 855 O O . ALA A 1 105 ? -1.042 1.564 -5.326 1.00 87.62 105 ALA A O 1
ATOM 856 N N . ILE A 1 106 ? -0.071 3.359 -6.264 1.00 89.44 106 ILE A N 1
ATOM 857 C CA . ILE A 1 106 ? 0.492 3.895 -5.016 1.00 89.44 106 ILE A CA 1
ATOM 858 C C . ILE A 1 106 ? -0.622 4.270 -4.033 1.00 89.44 106 ILE A C 1
ATOM 860 O O . ILE A 1 106 ? -0.575 3.889 -2.863 1.00 89.44 106 ILE A O 1
ATOM 864 N N . VAL A 1 107 ? -1.650 4.972 -4.511 1.00 90.81 107 VAL A N 1
ATOM 865 C CA . VAL A 1 107 ? -2.803 5.379 -3.697 1.00 90.81 107 VAL A CA 1
ATOM 866 C C . VAL A 1 107 ? -3.530 4.155 -3.118 1.00 90.81 107 VAL A C 1
ATOM 868 O O . VAL A 1 107 ? -3.823 4.123 -1.919 1.00 90.81 107 VAL A O 1
ATOM 871 N N . LEU A 1 108 ? -3.745 3.111 -3.926 1.00 91.00 108 LEU A N 1
ATOM 872 C CA . LEU A 1 108 ? -4.356 1.851 -3.488 1.00 91.00 108 LEU A CA 1
ATOM 873 C C . LEU A 1 108 ? -3.481 1.075 -2.497 1.00 91.00 108 LEU A C 1
ATOM 875 O O . LEU A 1 108 ? -3.990 0.549 -1.507 1.00 91.00 108 LEU A O 1
ATOM 879 N N . VAL A 1 109 ? -2.166 1.021 -2.715 1.00 90.50 109 VAL A N 1
ATOM 880 C CA . VAL A 1 109 ? -1.242 0.385 -1.766 1.00 90.50 109 VAL A CA 1
ATOM 881 C C . VAL A 1 109 ? -1.274 1.092 -0.418 1.00 90.50 109 VAL A C 1
ATOM 883 O O . VAL A 1 109 ? -1.343 0.422 0.615 1.00 90.50 109 VAL A O 1
ATOM 886 N N . ASN A 1 110 ? -1.283 2.424 -0.405 1.00 91.38 110 ASN A N 1
ATOM 887 C CA . ASN A 1 110 ? -1.373 3.189 0.834 1.00 91.38 110 ASN A CA 1
ATOM 888 C C . ASN A 1 110 ? -2.705 2.932 1.556 1.00 91.38 110 ASN A C 1
ATOM 890 O O . ASN A 1 110 ? -2.708 2.735 2.771 1.00 91.38 110 ASN A O 1
ATOM 894 N N . TYR A 1 111 ? -3.816 2.843 0.816 1.00 93.06 111 TYR A N 1
ATOM 895 C CA . TYR A 1 111 ? -5.129 2.489 1.365 1.00 93.06 111 TYR A CA 1
ATOM 896 C C . TYR A 1 111 ? -5.121 1.109 2.035 1.00 93.06 111 TYR A C 1
ATOM 898 O O . TYR A 1 111 ? -5.482 0.974 3.206 1.00 93.06 111 TYR A O 1
ATOM 906 N N . VAL A 1 112 ? -4.647 0.082 1.325 1.00 92.00 112 VAL A N 1
ATOM 907 C CA . VAL A 1 112 ? -4.568 -1.287 1.856 1.00 92.00 112 VAL A CA 1
ATOM 908 C C . VAL A 1 112 ? -3.623 -1.358 3.054 1.00 92.00 112 VAL A C 1
ATOM 910 O O . VAL A 1 112 ? -3.915 -2.047 4.032 1.00 92.00 112 VAL A O 1
ATOM 913 N N . THR A 1 113 ? -2.502 -0.638 3.004 1.00 90.69 113 THR A N 1
ATOM 914 C CA . THR A 1 113 ? -1.531 -0.581 4.103 1.00 90.69 113 THR A CA 1
ATOM 915 C C . THR A 1 113 ? -2.162 0.035 5.347 1.00 90.69 113 THR A C 1
ATOM 917 O O . THR A 1 113 ? -2.048 -0.542 6.426 1.00 90.69 113 THR A O 1
ATOM 920 N N . LEU A 1 114 ? -2.903 1.137 5.207 1.00 94.19 114 LEU A N 1
ATOM 921 C CA . LEU A 1 114 ? -3.617 1.765 6.317 1.00 94.19 114 LEU A CA 1
ATOM 922 C C . LEU A 1 114 ? -4.633 0.810 6.959 1.00 94.19 114 LEU A C 1
ATOM 924 O O . LEU A 1 114 ? -4.653 0.665 8.181 1.00 94.19 114 LEU A O 1
ATOM 928 N N . LEU A 1 115 ? -5.434 0.113 6.146 1.00 92.88 115 LEU A N 1
ATOM 929 C CA . LEU A 1 115 ? -6.402 -0.864 6.649 1.00 92.88 115 LEU A CA 1
ATOM 930 C C . LEU A 1 115 ? -5.731 -2.031 7.376 1.00 92.88 115 LEU A C 1
ATOM 932 O O . LEU A 1 115 ? -6.196 -2.436 8.440 1.00 92.88 115 LEU A O 1
ATOM 936 N N . LYS A 1 116 ? -4.630 -2.567 6.837 1.00 90.69 116 LYS A N 1
ATOM 937 C CA . LYS A 1 116 ? -3.865 -3.637 7.495 1.00 90.69 116 LYS A CA 1
ATOM 938 C C . LYS A 1 116 ? -3.311 -3.179 8.842 1.00 90.69 116 LYS A C 1
ATOM 940 O O . LYS A 1 116 ? -3.450 -3.905 9.824 1.00 90.69 116 LYS A O 1
ATOM 945 N N . THR A 1 117 ? -2.737 -1.979 8.897 1.00 91.12 117 THR A N 1
ATOM 946 C CA . THR A 1 117 ? -2.213 -1.387 10.134 1.00 91.12 117 THR A CA 1
ATOM 947 C C . THR A 1 117 ? -3.314 -1.220 11.179 1.00 91.12 117 THR A C 1
ATOM 949 O O . THR A 1 117 ? -3.121 -1.614 12.326 1.00 91.12 117 THR A O 1
ATOM 952 N N . TRP A 1 118 ? -4.493 -0.732 10.781 1.00 92.81 118 TRP A N 1
ATOM 953 C CA . TRP A 1 118 ? -5.663 -0.641 11.660 1.00 92.81 118 TRP A CA 1
ATOM 954 C C . TRP A 1 118 ? -6.102 -2.010 12.195 1.00 92.81 118 TRP A C 1
ATOM 956 O O . TRP A 1 118 ? -6.203 -2.200 13.406 1.00 92.81 118 TRP A O 1
ATOM 966 N N . ILE A 1 119 ? -6.321 -2.987 11.310 1.00 89.81 119 ILE A N 1
ATOM 967 C CA . ILE A 1 119 ? -6.784 -4.329 11.692 1.00 89.81 119 ILE A CA 1
ATOM 968 C C . ILE A 1 119 ? -5.801 -4.996 12.660 1.00 89.81 119 ILE A C 1
ATOM 970 O O . ILE A 1 119 ? -6.225 -5.631 13.628 1.00 89.81 119 ILE A O 1
ATOM 974 N N . ASN A 1 120 ? -4.498 -4.869 12.406 1.00 87.31 120 ASN A N 1
ATOM 975 C CA . ASN A 1 120 ? -3.472 -5.436 13.274 1.00 87.31 120 ASN A CA 1
ATOM 976 C C . ASN A 1 120 ? -3.452 -4.739 14.635 1.00 87.31 120 ASN A C 1
ATOM 978 O O . ASN A 1 120 ? -3.498 -5.426 15.652 1.00 87.31 120 ASN A O 1
ATOM 982 N N . HIS A 1 121 ? -3.500 -3.405 14.661 1.00 88.00 121 HIS A N 1
ATOM 983 C CA . HIS A 1 121 ? -3.534 -2.644 15.907 1.00 88.00 121 HIS A CA 1
ATOM 984 C C . HIS A 1 121 ? -4.720 -3.040 16.799 1.00 88.00 121 HIS A C 1
ATOM 986 O O . HIS A 1 121 ? -4.543 -3.337 17.979 1.00 88.00 121 HIS A O 1
ATOM 992 N N . GLU A 1 122 ? -5.935 -3.110 16.253 1.00 86.75 122 GLU A N 1
ATOM 993 C CA . GLU A 1 122 ? -7.123 -3.453 17.047 1.00 86.75 122 GLU A CA 1
ATOM 994 C C . GLU A 1 122 ? -7.083 -4.894 17.577 1.00 86.75 122 GLU A C 1
ATOM 996 O O . GLU A 1 122 ? -7.543 -5.180 18.689 1.00 86.75 122 GLU A O 1
ATOM 1001 N N . ARG A 1 123 ? -6.491 -5.817 16.812 1.00 83.94 123 ARG A N 1
ATOM 1002 C CA . ARG A 1 123 ? -6.276 -7.200 17.259 1.00 83.94 123 ARG A CA 1
ATOM 1003 C C . ARG A 1 123 ? -5.238 -7.276 18.374 1.00 83.94 123 ARG A C 1
ATOM 1005 O O . ARG A 1 123 ? -5.482 -7.952 19.374 1.00 83.94 123 ARG A O 1
ATOM 1012 N N . GLU A 1 124 ? -4.124 -6.566 18.233 1.00 83.19 124 GLU A N 1
ATOM 1013 C CA . GLU A 1 124 ? -3.058 -6.507 19.236 1.00 83.19 124 GLU A CA 1
ATOM 1014 C C . GLU A 1 124 ? -3.547 -5.886 20.547 1.00 83.19 124 GLU A C 1
ATOM 1016 O O . GLU A 1 124 ? -3.303 -6.442 21.616 1.00 83.19 124 GLU A O 1
ATOM 1021 N N . GLN A 1 125 ? -4.322 -4.800 20.488 1.00 81.44 125 GLN A N 1
ATOM 1022 C CA . GLN A 1 125 ? -4.911 -4.178 21.677 1.00 81.44 125 GLN A CA 1
ATOM 1023 C C . GLN A 1 125 ? -5.815 -5.149 22.446 1.00 81.44 125 GLN A C 1
ATOM 1025 O O . GLN A 1 125 ? -5.734 -5.255 23.672 1.00 81.44 125 GLN A O 1
ATOM 1030 N N . LYS A 1 126 ? -6.656 -5.919 21.742 1.00 77.38 126 LYS A N 1
ATOM 1031 C CA . LYS A 1 126 ? -7.510 -6.935 22.380 1.00 77.38 126 LYS A CA 1
ATOM 1032 C C . LYS A 1 126 ? -6.709 -8.086 22.967 1.00 77.38 126 LYS A C 1
ATOM 1034 O O . LYS A 1 126 ? -7.030 -8.541 24.066 1.00 77.38 126 LYS A O 1
ATOM 1039 N N . TYR A 1 127 ? -5.686 -8.545 22.253 1.00 76.19 127 TYR A N 1
ATOM 1040 C CA . TYR A 1 127 ? -4.771 -9.569 22.738 1.00 76.19 127 TYR A CA 1
ATOM 1041 C C . TYR A 1 127 ? -4.076 -9.118 24.030 1.00 76.19 127 TYR A C 1
ATOM 1043 O O . TYR A 1 127 ? -4.151 -9.809 25.046 1.00 76.19 127 TYR A O 1
ATOM 1051 N N . ASN A 1 128 ? -3.509 -7.910 24.031 1.00 76.69 128 ASN A N 1
ATOM 1052 C CA . ASN A 1 128 ? -2.833 -7.323 25.186 1.00 76.69 128 ASN A CA 1
ATOM 1053 C C . ASN A 1 128 ? -3.790 -7.108 26.366 1.00 76.69 128 ASN A C 1
ATOM 1055 O O . ASN A 1 128 ? -3.446 -7.431 27.502 1.00 76.69 128 ASN A O 1
ATOM 1059 N N . LYS A 1 129 ? -5.023 -6.648 26.114 1.00 76.00 129 LYS A N 1
ATOM 1060 C CA . LYS A 1 129 ? -6.052 -6.504 27.155 1.00 76.00 129 LYS A CA 1
ATOM 1061 C C . LYS A 1 129 ? -6.433 -7.848 27.781 1.00 76.00 129 LYS A C 1
ATOM 1063 O O . LYS A 1 129 ? -6.571 -7.923 28.998 1.00 76.00 129 LYS A O 1
ATOM 1068 N N . ARG A 1 130 ? -6.586 -8.912 26.981 1.00 70.50 130 ARG A N 1
ATOM 1069 C CA . ARG A 1 130 ? -6.823 -10.274 27.498 1.00 70.50 130 ARG A CA 1
ATOM 1070 C C . ARG A 1 130 ? -5.631 -10.760 28.326 1.00 70.50 130 ARG A C 1
ATOM 1072 O O . ARG A 1 130 ? -5.840 -11.209 29.447 1.00 70.50 130 ARG A O 1
ATOM 1079 N N . LYS A 1 131 ? -4.401 -10.606 27.822 1.00 71.75 131 LYS A N 1
ATOM 1080 C CA . LYS A 1 131 ? -3.164 -10.954 28.547 1.00 71.75 131 LYS A CA 1
ATOM 1081 C C . LYS A 1 131 ? -3.114 -10.279 29.922 1.00 71.75 131 LYS A C 1
ATOM 1083 O O . LYS A 1 131 ? -2.866 -10.956 30.915 1.00 71.75 131 LYS A O 1
ATOM 1088 N N . PHE A 1 132 ? -3.419 -8.980 29.974 1.00 71.94 132 PHE A N 1
ATOM 1089 C CA . PHE A 1 132 ? -3.465 -8.202 31.212 1.00 71.94 132 PHE A CA 1
ATOM 1090 C C . PHE A 1 132 ? -4.563 -8.679 32.175 1.00 71.94 132 PHE A C 1
ATOM 1092 O O . PHE A 1 132 ? -4.285 -8.915 33.343 1.00 71.94 132 PHE A O 1
ATOM 1099 N N . LEU A 1 133 ? -5.800 -8.870 31.697 1.00 71.75 133 LEU A N 1
ATOM 1100 C CA . LEU A 1 133 ? -6.927 -9.285 32.547 1.00 71.75 133 LEU A CA 1
ATOM 1101 C C . LEU A 1 133 ? -6.730 -10.665 33.188 1.00 71.75 133 LEU A C 1
ATOM 1103 O O . LEU A 1 133 ? -7.200 -10.889 34.299 1.00 71.75 133 LEU A O 1
ATOM 1107 N N . PHE A 1 134 ? -6.059 -11.582 32.493 1.00 68.81 134 PHE A N 1
ATOM 1108 C CA . PHE A 1 134 ? -5.871 -12.955 32.957 1.00 68.81 134 PHE A CA 1
ATOM 1109 C C . PHE A 1 134 ? -4.489 -13.218 33.579 1.00 68.81 134 PHE A C 1
ATOM 1111 O O . PHE A 1 134 ? -4.202 -14.369 33.895 1.00 68.81 134 PHE A O 1
ATOM 1118 N N . ASN A 1 135 ? -3.635 -12.192 33.756 1.00 66.00 135 ASN A N 1
ATOM 1119 C CA . ASN A 1 135 ? -2.247 -12.335 34.236 1.00 66.00 135 ASN A CA 1
ATOM 1120 C C . ASN A 1 135 ? -1.504 -13.507 33.560 1.00 66.00 135 ASN A C 1
ATOM 1122 O O . ASN A 1 135 ? -0.778 -14.270 34.197 1.00 66.00 135 ASN A O 1
ATOM 1126 N N . LEU A 1 136 ? -1.738 -13.690 32.258 1.00 61.69 136 LEU A N 1
ATOM 1127 C CA . LEU A 1 136 ? -1.181 -14.812 31.513 1.00 61.69 136 LEU A CA 1
ATOM 1128 C C . LEU A 1 136 ? 0.284 -14.515 31.177 1.00 61.69 136 LEU A C 1
ATOM 1130 O O . LEU A 1 136 ? 0.592 -13.548 30.473 1.00 61.69 136 LEU A O 1
ATOM 1134 N N . ASN A 1 137 ? 1.187 -15.368 31.659 1.00 58.59 137 ASN A N 1
ATOM 1135 C CA . ASN A 1 137 ? 2.590 -15.363 31.249 1.00 58.59 137 ASN A CA 1
ATOM 1136 C C . ASN A 1 137 ? 2.696 -15.705 29.753 1.00 58.59 137 ASN A C 1
ATOM 1138 O O . ASN A 1 137 ? 1.880 -16.464 29.232 1.00 58.59 137 ASN A O 1
ATOM 1142 N N . GLU A 1 138 ? 3.720 -15.188 29.063 1.00 56.62 138 GLU A N 1
ATOM 1143 C CA . GLU A 1 138 ? 3.909 -15.387 27.610 1.00 56.62 138 GLU A CA 1
ATOM 1144 C C . GLU A 1 138 ? 3.928 -16.854 27.171 1.00 56.62 138 GLU A C 1
ATOM 1146 O O . GLU A 1 138 ? 3.561 -17.148 26.040 1.00 56.62 138 GLU A O 1
ATOM 1151 N N . GLN A 1 139 ? 4.284 -17.771 28.072 1.00 53.94 139 GLN A N 1
ATOM 1152 C CA . GLN A 1 139 ? 4.325 -19.209 27.805 1.00 53.94 139 GLN A CA 1
ATOM 1153 C C . GLN A 1 139 ? 2.942 -19.880 27.740 1.00 53.94 139 GLN A C 1
ATOM 1155 O O . GLN A 1 139 ? 2.830 -20.951 27.159 1.00 53.94 139 GLN A O 1
ATOM 1160 N N . ASN A 1 140 ? 1.891 -19.264 28.298 1.00 52.16 140 ASN A N 1
ATOM 1161 C CA . ASN A 1 140 ? 0.545 -19.856 28.386 1.00 52.16 140 ASN A CA 1
ATOM 1162 C C . ASN A 1 140 ? -0.440 -19.310 27.343 1.00 52.16 140 ASN A C 1
ATOM 1164 O O .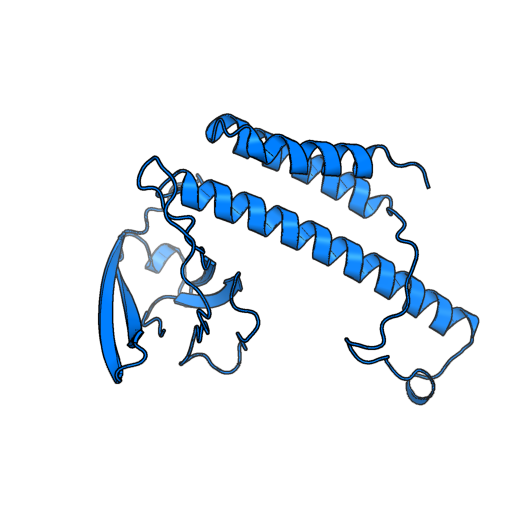 ASN A 1 140 ? -1.631 -19.616 27.401 1.00 52.16 140 ASN A O 1
ATOM 1168 N N . ILE A 1 141 ? 0.026 -18.477 26.411 1.00 55.53 141 ILE A N 1
ATOM 1169 C CA . ILE A 1 141 ? -0.790 -17.997 25.299 1.00 55.53 141 ILE A CA 1
ATOM 1170 C C . ILE A 1 141 ? -0.168 -18.545 24.026 1.00 55.53 141 ILE A C 1
ATOM 1172 O O . ILE A 1 141 ? 0.730 -17.930 23.453 1.00 55.53 141 ILE A O 1
ATOM 1176 N N . GLU A 1 142 ? -0.634 -19.712 23.587 1.00 57.03 142 GLU A N 1
ATOM 1177 C CA . GLU A 1 142 ? -0.330 -20.179 22.240 1.00 57.03 142 GLU A CA 1
ATOM 1178 C C . GLU A 1 142 ? -0.786 -19.094 21.265 1.00 57.03 142 GLU A C 1
ATOM 1180 O O . GLU A 1 142 ? -1.973 -18.770 21.140 1.00 57.03 142 GLU A O 1
ATOM 1185 N N . LYS A 1 143 ? 0.191 -18.451 20.626 1.00 60.31 143 LYS A N 1
ATOM 1186 C CA . LYS A 1 143 ? -0.056 -17.499 19.556 1.00 60.31 143 LYS A CA 1
ATOM 1187 C C . LYS A 1 143 ? -0.608 -18.339 18.407 1.00 60.31 143 LYS A C 1
ATOM 1189 O O . LYS A 1 143 ? 0.171 -18.961 17.693 1.00 60.31 143 LYS A O 1
ATOM 1194 N N . LEU A 1 144 ? -1.940 -18.423 18.324 1.00 64.00 144 LEU A N 1
ATOM 1195 C CA . LEU A 1 144 ? -2.658 -19.152 17.275 1.00 64.00 144 LEU A CA 1
ATOM 1196 C C . LEU A 1 144 ? -1.969 -18.894 15.937 1.00 64.00 144 LEU A C 1
ATOM 1198 O O . LEU A 1 144 ? -1.637 -17.739 15.633 1.00 64.00 144 LEU A O 1
ATOM 1202 N N . SER A 1 145 ? -1.734 -19.957 15.168 1.00 62.62 145 SER A N 1
ATOM 1203 C CA . SER A 1 145 ? -1.101 -19.814 13.862 1.00 62.62 145 SER A CA 1
ATOM 1204 C C . SER A 1 145 ? -1.929 -18.884 12.969 1.00 62.62 145 SER A C 1
ATOM 1206 O O . SER A 1 145 ? -3.108 -18.611 13.229 1.00 62.62 145 SER A O 1
ATOM 1208 N N . ASP A 1 146 ? -1.339 -18.393 11.878 1.00 61.03 146 ASP A N 1
ATOM 1209 C CA . ASP A 1 146 ? -2.053 -17.513 10.946 1.00 61.03 146 ASP A CA 1
ATOM 1210 C C . ASP A 1 146 ? -3.358 -18.126 10.407 1.00 61.03 146 ASP A C 1
ATOM 1212 O O . ASP A 1 146 ? -4.284 -17.389 10.060 1.00 61.03 146 ASP A O 1
ATOM 1216 N N . TRP A 1 147 ? -3.457 -19.458 10.434 1.00 60.88 147 TRP A N 1
ATOM 1217 C CA . TRP A 1 147 ? -4.600 -20.252 9.991 1.00 60.88 147 TRP A CA 1
ATOM 1218 C C . TRP A 1 147 ? -5.641 -20.544 11.085 1.00 60.88 147 TRP A C 1
ATOM 1220 O O . TRP A 1 147 ? -6.752 -20.952 10.763 1.00 60.88 147 TRP A O 1
ATOM 1230 N N . GLU A 1 148 ? -5.338 -20.284 12.359 1.00 62.19 148 GLU A N 1
ATOM 1231 C CA . GLU A 1 148 ? -6.220 -20.571 13.508 1.00 62.19 148 GLU A CA 1
ATOM 1232 C C . GLU A 1 148 ? -6.821 -19.300 14.133 1.00 62.19 148 GLU A C 1
ATOM 1234 O O . GLU A 1 148 ? -7.341 -19.300 15.251 1.00 62.19 148 GLU A O 1
ATOM 1239 N N . ARG A 1 149 ? -6.759 -18.173 13.418 1.00 63.59 149 ARG A N 1
ATOM 1240 C CA . ARG A 1 149 ? -7.223 -16.874 13.918 1.00 63.59 149 ARG A CA 1
ATOM 1241 C C . ARG A 1 149 ? -8.741 -16.863 14.136 1.00 63.59 149 ARG A C 1
ATOM 1243 O O . ARG A 1 149 ? -9.526 -17.019 13.205 1.00 63.59 149 ARG A O 1
ATOM 1250 N N . GLN A 1 150 ? -9.161 -16.572 15.366 1.00 66.31 150 GLN A N 1
ATOM 1251 C CA . GLN A 1 150 ? -10.575 -16.419 15.719 1.00 66.31 150 GLN A CA 1
ATOM 1252 C C . GLN A 1 150 ? -11.165 -15.088 15.224 1.00 66.31 150 GLN A C 1
ATOM 1254 O O . GLN A 1 150 ? -10.495 -14.047 15.209 1.00 66.31 150 GLN A O 1
ATOM 1259 N N . SER A 1 151 ? -12.459 -15.099 14.884 1.00 69.50 151 SER A N 1
ATOM 1260 C CA . SER A 1 151 ? -13.219 -13.894 14.544 1.00 69.50 151 SER A CA 1
ATOM 1261 C C . SER A 1 151 ? -13.238 -12.928 15.729 1.00 69.50 151 SER A C 1
ATOM 1263 O O . SER A 1 151 ? -13.823 -13.195 16.776 1.00 69.50 151 SER A O 1
ATOM 1265 N N . THR A 1 152 ? -12.582 -11.784 15.565 1.00 71.12 152 THR A N 1
ATOM 1266 C CA . THR A 1 152 ? -12.553 -10.707 16.556 1.00 71.12 152 THR A CA 1
ATOM 1267 C C . THR A 1 152 ? -13.363 -9.532 16.018 1.00 71.12 152 THR A C 1
ATOM 1269 O O . THR A 1 152 ? -13.074 -9.072 14.913 1.00 71.12 152 THR A O 1
ATOM 1272 N N . PRO A 1 153 ? -14.375 -9.031 16.755 1.00 79.38 153 PRO A N 1
ATOM 1273 C CA . PRO A 1 153 ? -15.106 -7.851 16.310 1.00 79.38 153 PRO A CA 1
ATOM 1274 C C . PRO A 1 153 ? -14.131 -6.675 16.262 1.00 79.38 153 PRO A C 1
ATOM 1276 O O . PRO A 1 153 ? -13.378 -6.472 17.216 1.00 79.38 153 PRO A O 1
ATOM 1279 N N . LEU A 1 154 ? -14.095 -5.933 15.162 1.00 80.81 154 LEU A N 1
ATOM 1280 C CA . LEU A 1 154 ? -13.219 -4.771 15.028 1.00 80.81 154 LEU A CA 1
ATOM 1281 C C . LEU A 1 154 ? -13.938 -3.531 15.555 1.00 80.81 154 LEU A C 1
ATOM 1283 O O . LEU A 1 154 ? -15.140 -3.376 15.364 1.00 80.81 154 LEU A O 1
ATOM 1287 N N . ILE A 1 155 ? -13.190 -2.685 16.253 1.00 86.19 155 ILE A N 1
ATOM 1288 C CA . ILE A 1 155 ? -13.643 -1.409 16.811 1.00 86.19 155 ILE A CA 1
ATOM 1289 C C . ILE A 1 155 ? -12.766 -0.339 16.170 1.00 86.19 155 ILE A C 1
ATOM 1291 O O . ILE A 1 155 ? -11.625 -0.609 15.791 1.00 86.19 155 ILE A O 1
ATOM 1295 N N . ILE A 1 156 ? -13.291 0.868 16.000 1.00 87.62 156 ILE A N 1
ATOM 1296 C CA . ILE A 1 156 ? -12.501 1.969 15.451 1.00 87.62 156 ILE A CA 1
ATOM 1297 C C . ILE A 1 156 ? -12.082 2.866 16.602 1.00 87.62 156 ILE A C 1
ATOM 1299 O O . ILE A 1 156 ? -12.906 3.579 17.180 1.00 87.62 156 ILE A O 1
ATOM 1303 N N . SER A 1 157 ? -10.799 2.816 16.952 1.00 88.31 157 SER A N 1
ATOM 1304 C CA . SER A 1 157 ? -10.216 3.730 17.930 1.00 88.31 157 SER A CA 1
ATOM 1305 C C . SER A 1 157 ? -10.156 5.164 17.390 1.00 88.31 157 SER A C 1
ATOM 1307 O O . SER A 1 157 ? -10.042 5.403 16.184 1.00 88.31 157 SER A O 1
ATOM 1309 N N . ASN A 1 158 ? -10.210 6.146 18.295 1.00 88.19 158 ASN A N 1
ATOM 1310 C CA . ASN A 1 158 ? -10.207 7.569 17.930 1.00 88.19 158 ASN A CA 1
ATOM 1311 C C . ASN A 1 158 ? -8.963 7.961 17.119 1.00 88.19 158 ASN A C 1
ATOM 1313 O O . ASN A 1 158 ? -9.067 8.733 16.170 1.00 88.19 158 ASN A O 1
ATOM 1317 N N . GLN A 1 159 ? -7.805 7.376 17.438 1.00 90.25 159 GLN A N 1
ATOM 1318 C CA . GLN A 1 159 ? -6.567 7.588 16.690 1.00 90.25 159 GLN A CA 1
ATOM 1319 C C . GLN A 1 159 ? -6.713 7.186 15.217 1.00 90.25 159 GLN A C 1
ATOM 1321 O O . GLN A 1 159 ? -6.366 7.967 14.332 1.00 90.25 159 GLN A O 1
ATOM 1326 N N . PHE A 1 160 ? -7.253 5.995 14.939 1.00 91.44 160 PHE A N 1
ATOM 1327 C CA . PHE A 1 160 ? -7.450 5.541 13.562 1.00 91.44 160 PHE A CA 1
ATOM 1328 C C . PHE A 1 160 ? -8.551 6.317 12.845 1.00 91.44 160 PHE A C 1
ATOM 1330 O O . PHE A 1 160 ? -8.434 6.543 11.645 1.00 91.44 160 PHE A O 1
ATOM 1337 N N . ARG A 1 161 ? -9.568 6.813 13.561 1.00 92.69 161 ARG A N 1
ATOM 1338 C CA . ARG A 1 161 ? -10.573 7.711 12.972 1.00 92.69 161 ARG A CA 1
ATOM 1339 C C . ARG A 1 161 ? -9.935 8.984 12.414 1.00 92.69 161 ARG A C 1
ATOM 1341 O O . ARG A 1 161 ? -10.233 9.366 11.284 1.00 92.69 161 ARG A O 1
ATOM 1348 N N . GLU A 1 162 ? -9.027 9.611 13.159 1.00 92.69 162 GLU A N 1
ATOM 1349 C CA . GLU A 1 162 ? -8.298 10.789 12.672 1.00 92.69 162 GLU A CA 1
ATOM 1350 C C . GLU A 1 162 ? -7.351 10.444 11.517 1.00 92.69 162 GLU A C 1
ATOM 1352 O O . GLU A 1 162 ? -7.301 11.165 10.520 1.00 92.69 162 GLU A O 1
ATOM 1357 N N . GLN A 1 163 ? -6.671 9.295 11.580 1.00 94.06 163 GLN A N 1
ATOM 1358 C CA . GLN A 1 163 ? -5.855 8.822 10.458 1.00 94.06 163 GLN A CA 1
ATOM 1359 C C . GLN A 1 163 ? -6.689 8.581 9.193 1.00 94.06 163 GLN A C 1
ATOM 1361 O O . GLN A 1 163 ? -6.263 8.973 8.107 1.00 94.06 163 GLN A O 1
ATOM 1366 N N . PHE A 1 164 ? -7.892 8.009 9.311 1.00 94.88 164 PHE A N 1
ATOM 1367 C CA . PHE A 1 164 ? -8.804 7.840 8.182 1.00 94.88 164 PHE A CA 1
ATOM 1368 C C . PHE A 1 164 ? -9.253 9.181 7.604 1.00 94.88 164 PHE A C 1
ATOM 1370 O O . PHE A 1 164 ? -9.302 9.306 6.385 1.00 94.88 164 PHE A O 1
ATOM 1377 N N . LYS A 1 165 ? -9.518 10.202 8.429 1.00 93.94 165 LYS A N 1
ATOM 1378 C CA . LYS A 1 165 ? -9.852 11.554 7.941 1.00 93.94 165 LYS A CA 1
ATOM 1379 C C . LYS A 1 165 ? -8.699 12.186 7.161 1.00 93.94 165 LYS A C 1
ATOM 1381 O O . LYS A 1 165 ? -8.914 12.705 6.067 1.00 93.94 165 LYS A O 1
ATOM 1386 N N . ILE A 1 166 ? -7.475 12.111 7.689 1.00 94.38 166 ILE A N 1
ATOM 1387 C CA . ILE A 1 166 ? -6.277 12.622 7.003 1.00 94.38 166 ILE A CA 1
ATOM 1388 C C . ILE A 1 166 ? -6.080 11.880 5.677 1.00 94.38 166 ILE A C 1
ATOM 1390 O O . ILE A 1 166 ? -5.895 12.504 4.630 1.00 94.38 166 ILE A O 1
ATOM 1394 N N . PHE A 1 167 ? -6.173 10.550 5.708 1.00 94.81 167 PHE A N 1
ATOM 1395 C CA . PHE A 1 167 ? -6.012 9.727 4.518 1.00 94.81 167 PHE A CA 1
ATOM 1396 C C . PHE A 1 167 ? -7.113 9.974 3.486 1.00 94.81 167 PHE A C 1
ATOM 1398 O O . PHE A 1 167 ? -6.818 10.033 2.299 1.00 94.81 167 PHE A O 1
ATOM 1405 N N . ARG A 1 168 ? -8.362 10.182 3.913 1.00 94.38 168 ARG A N 1
ATOM 1406 C CA . ARG A 1 168 ? -9.490 10.515 3.034 1.00 94.38 168 ARG A CA 1
ATOM 1407 C C . ARG A 1 168 ? -9.189 11.752 2.188 1.00 94.38 168 ARG A C 1
ATOM 1409 O O . ARG A 1 168 ? -9.427 11.721 0.985 1.00 94.38 168 ARG A O 1
ATOM 1416 N N . ASN A 1 169 ? -8.626 12.802 2.789 1.00 92.56 169 ASN A N 1
ATOM 1417 C CA . ASN A 1 169 ? -8.255 14.023 2.065 1.00 92.56 169 ASN A CA 1
ATOM 1418 C C . ASN A 1 169 ? -7.170 13.746 1.014 1.00 92.56 169 ASN A C 1
ATOM 1420 O O . ASN A 1 169 ? -7.300 14.161 -0.136 1.00 92.56 169 ASN A O 1
ATOM 1424 N N . TYR A 1 170 ? -6.130 12.995 1.387 1.00 91.50 170 TYR A N 1
ATOM 1425 C CA . TYR A 1 170 ? -5.091 12.554 0.452 1.00 91.50 170 TYR A CA 1
ATOM 1426 C C . TYR A 1 170 ? -5.665 11.700 -0.695 1.00 91.50 170 TYR A C 1
ATOM 1428 O O . TYR A 1 170 ? -5.365 11.939 -1.863 1.00 91.50 170 TYR A O 1
ATOM 1436 N N . PHE A 1 171 ? -6.534 10.739 -0.374 1.00 90.88 171 PHE A N 1
ATOM 1437 C CA . PHE A 1 171 ? -7.165 9.838 -1.337 1.00 90.88 171 PHE A CA 1
ATOM 1438 C C . PHE A 1 171 ? -8.071 10.608 -2.305 1.00 90.88 171 PHE A C 1
ATOM 1440 O O . PHE A 1 171 ? -8.042 10.356 -3.505 1.00 90.88 171 PHE A O 1
ATOM 1447 N N . GLN A 1 172 ? -8.820 11.600 -1.814 1.00 89.69 172 GLN A N 1
ATOM 1448 C CA . GLN A 1 172 ? -9.687 12.445 -2.636 1.00 89.69 172 GLN A CA 1
ATOM 1449 C C . GLN A 1 172 ? -8.901 13.275 -3.656 1.00 89.69 172 GLN A C 1
ATOM 1451 O O . GLN A 1 172 ? -9.326 13.375 -4.809 1.00 89.69 172 GLN A O 1
ATOM 1456 N N . LEU A 1 173 ? -7.758 13.842 -3.257 1.00 87.06 173 LEU A N 1
ATOM 1457 C CA . LEU A 1 173 ? -6.860 14.530 -4.189 1.00 87.06 173 LEU A CA 1
ATOM 1458 C C . LEU A 1 173 ? -6.377 13.562 -5.277 1.00 87.06 173 LEU A C 1
ATOM 1460 O O . LEU A 1 173 ? -6.488 13.873 -6.460 1.00 87.06 173 LEU A O 1
ATOM 1464 N N . GLY A 1 174 ? -5.962 12.352 -4.882 1.00 84.25 174 GLY A N 1
ATOM 1465 C CA . GLY A 1 174 ? -5.557 11.303 -5.819 1.00 84.25 174 GLY A CA 1
ATOM 1466 C C . GLY A 1 174 ? -6.656 10.913 -6.814 1.00 84.25 174 GLY A C 1
ATOM 1467 O O . GLY A 1 174 ? -6.396 10.860 -8.010 1.00 84.25 174 GLY A O 1
ATOM 1468 N N . ILE A 1 175 ? -7.897 10.689 -6.363 1.00 84.94 175 ILE A N 1
ATOM 1469 C CA . ILE A 1 175 ? -9.024 10.365 -7.261 1.00 84.94 175 ILE A CA 1
ATOM 1470 C C . ILE A 1 175 ? -9.308 11.511 -8.232 1.00 84.94 175 ILE A C 1
ATOM 1472 O O . ILE A 1 175 ? -9.553 11.260 -9.409 1.00 84.94 175 ILE A O 1
ATOM 1476 N N . THR A 1 176 ? -9.291 12.756 -7.748 1.00 84.75 176 THR A N 1
ATOM 1477 C CA . THR A 1 176 ? -9.622 13.932 -8.569 1.00 84.75 176 THR A CA 1
ATOM 1478 C C . THR A 1 176 ? -8.646 14.074 -9.738 1.00 84.75 176 THR A C 1
ATOM 1480 O O . THR A 1 176 ? -9.067 14.368 -10.852 1.00 84.75 176 THR A O 1
ATOM 1483 N N . GLU A 1 177 ? -7.360 13.805 -9.506 1.00 83.88 177 GLU A N 1
ATOM 1484 C CA . GLU A 1 177 ? -6.334 13.799 -10.556 1.00 83.88 177 GLU A CA 1
ATOM 1485 C C . GLU A 1 177 ? -6.476 12.608 -11.521 1.00 83.88 177 GLU A C 1
ATOM 1487 O O . GLU A 1 177 ? -6.186 12.738 -12.709 1.00 83.88 177 GLU A O 1
ATOM 1492 N N . LEU A 1 178 ? -6.949 11.457 -11.033 1.00 85.31 178 LEU A N 1
ATOM 1493 C CA . LEU A 1 178 ? -7.106 10.231 -11.825 1.00 85.31 178 LEU A CA 1
ATOM 1494 C C . LEU A 1 178 ? -8.417 10.167 -12.628 1.00 85.31 178 LEU A C 1
ATOM 1496 O O . LEU A 1 178 ? -8.479 9.434 -13.613 1.00 85.31 178 LEU A O 1
ATOM 1500 N N . ASN A 1 179 ? -9.452 10.909 -12.214 1.00 83.25 179 ASN A N 1
ATOM 1501 C CA . ASN A 1 179 ? -10.811 10.890 -12.775 1.00 83.25 179 ASN A CA 1
ATOM 1502 C C . ASN A 1 179 ? -11.398 9.466 -12.924 1.00 83.25 179 ASN A C 1
ATOM 1504 O O . ASN A 1 179 ? -12.088 9.149 -13.895 1.00 83.25 179 ASN A O 1
ATOM 1508 N N . ASP A 1 180 ? -11.091 8.592 -11.963 1.00 80.12 180 ASP A N 1
ATOM 1509 C CA . ASP A 1 180 ? -11.467 7.179 -11.976 1.00 80.12 180 ASP A CA 1
ATOM 1510 C C . ASP A 1 180 ? -12.644 6.915 -11.028 1.00 80.12 180 ASP A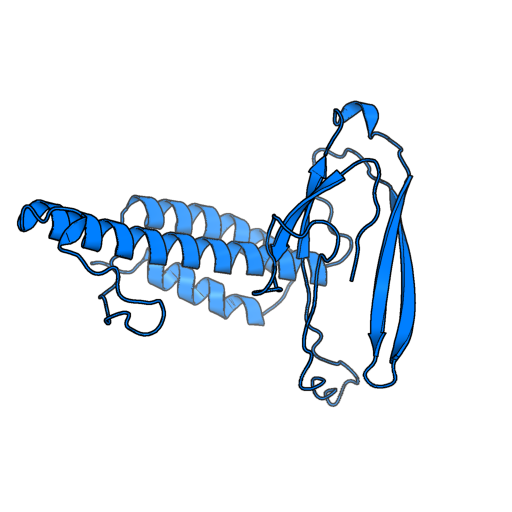 C 1
ATOM 1512 O O . ASP A 1 180 ? -12.531 7.076 -9.811 1.00 80.12 180 ASP A O 1
ATOM 1516 N N . LYS A 1 181 ? -13.778 6.494 -11.598 1.00 82.25 181 LYS A N 1
ATOM 1517 C CA . LYS A 1 181 ? -15.028 6.252 -10.863 1.00 82.25 181 LYS A CA 1
ATOM 1518 C C . LYS A 1 181 ? -14.997 4.979 -10.021 1.00 82.25 181 LYS A C 1
ATOM 1520 O O . LYS A 1 181 ? -15.748 4.884 -9.053 1.00 82.25 181 LYS A O 1
ATOM 1525 N N . ASP A 1 182 ? -14.143 4.011 -10.350 1.00 83.44 182 ASP A N 1
ATOM 1526 C CA . ASP A 1 182 ? -14.090 2.751 -9.602 1.00 83.44 182 ASP A CA 1
ATOM 1527 C C . ASP A 1 182 ? -13.567 2.981 -8.176 1.00 83.44 182 ASP A C 1
ATOM 1529 O O . ASP A 1 182 ? -14.035 2.334 -7.240 1.00 83.44 182 ASP A O 1
ATOM 1533 N N . LEU A 1 183 ? -12.689 3.980 -7.996 1.00 84.56 183 LEU A N 1
ATOM 1534 C CA . LEU A 1 183 ? -12.100 4.353 -6.701 1.00 84.56 183 LEU A CA 1
ATOM 1535 C C . LEU A 1 183 ? -13.099 4.990 -5.716 1.00 84.56 183 LEU A C 1
ATOM 1537 O O . LEU A 1 183 ? -12.786 5.222 -4.543 1.00 84.56 183 LEU A O 1
ATOM 1541 N N . GLU A 1 184 ? -14.323 5.286 -6.161 1.00 86.00 184 GLU A N 1
ATOM 1542 C CA . GLU A 1 184 ? -15.380 5.766 -5.273 1.00 86.00 184 GLU A CA 1
ATOM 1543 C C . GLU A 1 184 ? -15.796 4.708 -4.242 1.00 86.00 184 GLU A C 1
ATOM 1545 O O . GLU A 1 184 ? -16.330 5.052 -3.183 1.00 86.00 184 GLU A O 1
ATOM 1550 N N . GLN A 1 185 ? -15.580 3.420 -4.526 1.00 90.44 185 GLN A N 1
ATOM 1551 C CA . GLN A 1 185 ? -15.944 2.332 -3.617 1.00 90.44 185 GLN A CA 1
ATOM 1552 C C . GLN A 1 185 ? -15.109 2.378 -2.332 1.00 90.44 185 GLN A C 1
ATOM 1554 O O . GLN A 1 185 ? -15.660 2.344 -1.230 1.00 90.44 185 GLN A O 1
ATOM 1559 N N . GLU A 1 186 ? -13.796 2.546 -2.458 1.00 91.81 186 GLU A N 1
ATOM 1560 C CA . GLU A 1 186 ? -12.866 2.683 -1.340 1.00 91.81 186 GLU A CA 1
ATOM 1561 C C . GLU A 1 186 ? -13.182 3.937 -0.520 1.00 91.81 186 GLU A C 1
ATOM 1563 O O . GLU A 1 186 ? -13.171 3.892 0.713 1.00 91.81 186 GLU A O 1
ATOM 1568 N N . MET A 1 187 ? -13.557 5.034 -1.188 1.00 89.75 187 MET A N 1
ATOM 1569 C CA . MET A 1 187 ? -13.994 6.263 -0.522 1.00 89.75 187 MET A CA 1
ATOM 1570 C C . MET A 1 187 ? -15.268 6.043 0.308 1.00 89.75 187 MET A C 1
ATOM 1572 O O . MET A 1 187 ? -15.355 6.498 1.450 1.00 89.75 187 MET A O 1
ATOM 1576 N N . LYS A 1 188 ? -16.253 5.308 -0.227 1.00 92.44 188 LYS A N 1
ATOM 1577 C CA . LYS A 1 188 ? -17.479 4.948 0.508 1.00 92.44 188 LYS A CA 1
ATOM 1578 C C . LYS A 1 188 ? -17.162 4.113 1.747 1.00 92.44 188 LYS A C 1
ATOM 1580 O O . LYS A 1 188 ? -17.743 4.356 2.803 1.00 92.44 188 LYS A O 1
ATOM 1585 N N . ILE A 1 189 ? -16.226 3.169 1.640 1.00 92.69 189 ILE A N 1
ATOM 1586 C CA . ILE A 1 189 ? -15.777 2.359 2.779 1.00 92.69 189 ILE A CA 1
ATOM 1587 C C . ILE A 1 189 ? -15.093 3.241 3.830 1.00 92.69 189 ILE A C 1
ATOM 1589 O O . ILE A 1 189 ? -15.428 3.127 5.006 1.00 92.69 189 ILE A O 1
ATOM 1593 N N . LEU A 1 190 ? -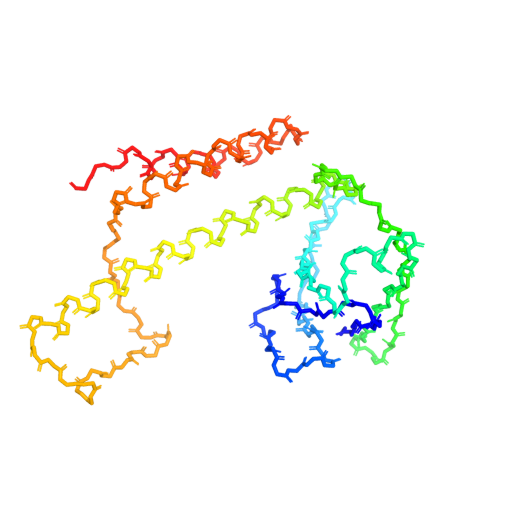14.190 4.146 3.434 1.00 92.50 190 LEU A N 1
ATOM 1594 C CA . LEU A 1 190 ? -13.534 5.071 4.368 1.00 92.50 190 LEU A CA 1
ATOM 1595 C C . LEU A 1 190 ? -14.544 5.944 5.110 1.00 92.50 190 LEU A C 1
ATOM 1597 O O . LEU A 1 190 ? -14.458 6.054 6.328 1.00 92.50 190 LEU A O 1
ATOM 1601 N N . ASN A 1 191 ? -15.525 6.512 4.406 1.00 92.75 191 ASN A N 1
ATOM 1602 C CA . ASN A 1 191 ? -16.577 7.306 5.042 1.00 92.75 191 ASN A CA 1
ATOM 1603 C C . ASN A 1 191 ? -17.379 6.462 6.034 1.00 92.75 191 ASN A C 1
ATOM 1605 O O . ASN A 1 191 ? -17.560 6.869 7.175 1.00 92.75 191 ASN A O 1
ATOM 1609 N N . LYS A 1 192 ? -17.753 5.236 5.650 1.00 93.06 192 LYS A N 1
ATOM 1610 C CA . LYS A 1 192 ? -18.443 4.311 6.553 1.00 93.06 192 LYS A CA 1
ATOM 1611 C C . LYS A 1 192 ? -17.630 4.027 7.819 1.00 93.06 192 LYS A C 1
ATOM 1613 O O . LYS A 1 192 ? -18.212 3.955 8.891 1.00 93.06 192 LYS A O 1
ATOM 1618 N N . LEU A 1 193 ? -16.310 3.869 7.711 1.00 90.88 193 LEU A N 1
ATOM 1619 C CA . LEU A 1 193 ? -15.426 3.675 8.866 1.00 90.88 193 LEU A CA 1
ATOM 1620 C C . LEU A 1 193 ? -15.302 4.948 9.720 1.00 90.88 193 LEU A C 1
ATOM 1622 O O . LEU A 1 193 ? -15.252 4.869 10.943 1.00 90.88 193 LEU A O 1
ATOM 1626 N N . ILE A 1 194 ? -15.270 6.127 9.100 1.00 91.88 194 ILE A N 1
ATOM 1627 C CA . ILE A 1 194 ? -15.193 7.408 9.816 1.00 91.88 194 ILE A CA 1
ATOM 1628 C C . ILE A 1 194 ? -16.488 7.713 10.569 1.00 91.88 194 ILE A C 1
ATOM 1630 O O . ILE A 1 194 ? -16.410 8.292 11.650 1.00 91.88 194 ILE A O 1
ATOM 1634 N N . ASP A 1 195 ? -17.640 7.320 10.028 1.00 91.19 195 ASP A N 1
ATOM 1635 C CA . ASP A 1 195 ? -18.964 7.602 10.596 1.00 91.19 195 ASP A CA 1
ATOM 1636 C C . ASP A 1 195 ? -19.468 6.480 11.515 1.00 91.19 195 ASP A C 1
ATOM 1638 O O . ASP A 1 195 ? -20.469 6.641 12.206 1.00 91.19 195 ASP A O 1
ATOM 1642 N N . TYR A 1 196 ? -18.782 5.335 11.552 1.00 88.12 196 TYR A N 1
ATOM 1643 C CA . TYR A 1 196 ? -19.159 4.212 12.403 1.00 88.12 196 TYR A CA 1
ATOM 1644 C C . TYR A 1 196 ? -19.056 4.606 13.880 1.00 88.12 196 TYR A C 1
ATOM 1646 O O . TYR A 1 196 ? -17.968 4.918 14.370 1.00 88.12 196 TYR A O 1
ATOM 1654 N N . GLU A 1 197 ? -20.169 4.600 14.602 1.00 72.88 197 GLU A N 1
ATOM 1655 C CA . GLU A 1 197 ? -20.186 4.721 16.060 1.00 72.88 197 GLU A CA 1
ATOM 1656 C C . GLU A 1 197 ? -20.061 3.325 16.682 1.00 72.88 197 GLU A C 1
ATOM 1658 O O . GLU A 1 197 ? -20.668 2.367 16.201 1.00 72.88 197 GLU A O 1
ATOM 1663 N N . ASN A 1 198 ? -19.193 3.206 17.693 1.00 63.09 198 ASN A N 1
ATOM 1664 C CA . ASN A 1 198 ? -18.901 1.938 18.369 1.00 63.09 198 ASN A CA 1
ATOM 1665 C C . ASN A 1 198 ? -19.986 1.562 19.377 1.00 63.09 198 ASN A C 1
ATOM 1667 O O . ASN A 1 198 ? -20.457 2.478 20.086 1.00 63.09 198 ASN A O 1
#

Organism: NCBI:txid433720

Foldseek 3Di:
DAWDWPWKFFPDKDPAPPADPVCNGDRDDDPPVDFADQDPVSDGPDDDMDTDIDTPDDPVVLAQDKTKTKDWDADPVRDIDIDIDIDTDHDDPDDDDPDLVRLVVVLVVVLVVLVVVQVVVQVVVVVVVVCVVVVDDPVRDDPQPPVRDDDDDHDQDPVSLVVLVVSLVVSVVSCVVNVDPVSVVSNVVSVCSNPDDD